Protein AF-A0A8B8NC69-F1 (afdb_monomer_lite)

Radius of gyration: 17.34 Å; chains: 1; bounding box: 41×36×44 Å

Secondary structure (DSSP, 8-state):
-TT--S-HHHHHHHHHHHHHHH-TT-HHHHHHHHHTTGGGGGGSGGGT---GGGTSS---BSSSPPPTTSTTGGGGGGSTTTT-TTTSSSSTTSPTT--GGGS-BPPSHHHHHHHHHHHTT----HHHHHHHHHTT-H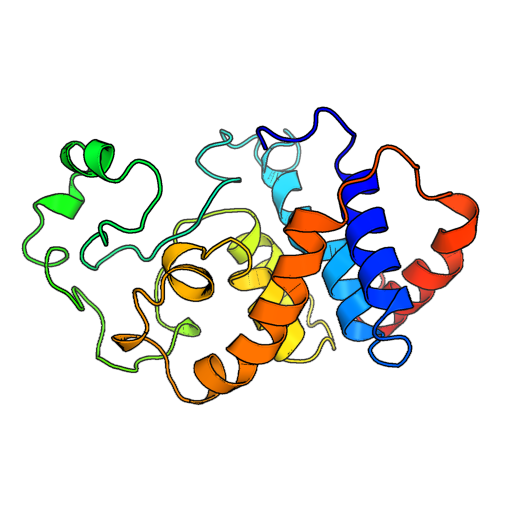HHHTT-TTTTT--HHHHHHHHHHHHHHHHHHH---SS---HHHHHHHHHHHHHHHS-SS---

Sequence (200 aa):
DPDLDEPQIEHLLQTAEAIRKDYPDEDWLHLTGLIHDLGKVLLHPSFGGLPQWAVVGDTHPLGCAFDESIVHHKYFEGNPDDRNPAYNTKCGIYSQGCGLDNVMITWGHDDYMYLVAKENKTTLPPAALFIIRYHSFYPLHRCGAYTHLMNEQDRENMKWLKIFNKYDLYSKSKVRVNVEEVKPYYMSLIEKYFPAKLRW

pLDDT: mean 95.44, std 7.2, range [55.34, 98.81]

Structure (mmCIF, N/CA/C/O backbone):
data_AF-A0A8B8NC69-F1
#
_entry.id   AF-A0A8B8NC69-F1
#
loop_
_atom_site.group_PDB
_atom_site.id
_atom_site.type_symbol
_atom_site.label_atom_id
_atom_site.label_alt_id
_atom_site.label_comp_id
_atom_site.label_asym_id
_atom_site.label_entity_id
_atom_site.label_seq_id
_atom_site.pdbx_PDB_ins_code
_atom_site.Cartn_x
_atom_site.Cartn_y
_atom_site.Cartn_z
_atom_site.occupancy
_atom_site.B_iso_or_equiv
_atom_site.auth_seq_id
_atom_site.auth_comp_id
_atom_site.auth_asym_id
_atom_site.auth_atom_id
_atom_site.pdbx_PDB_model_num
ATOM 1 N N . ASP A 1 1 ? 4.935 14.117 0.453 1.00 55.44 1 ASP A N 1
ATOM 2 C CA . ASP A 1 1 ? 3.629 14.462 -0.123 1.00 55.44 1 ASP A CA 1
ATOM 3 C C . ASP A 1 1 ? 3.647 15.962 -0.389 1.00 55.44 1 ASP A C 1
ATOM 5 O O . ASP A 1 1 ? 3.975 16.687 0.543 1.00 55.44 1 ASP A O 1
ATOM 9 N N . PRO A 1 2 ? 3.450 16.433 -1.631 1.00 56.06 2 PRO A N 1
ATOM 10 C CA . PRO A 1 2 ? 3.447 17.866 -1.934 1.00 56.06 2 PRO A CA 1
ATOM 11 C C . PRO A 1 2 ? 2.262 18.619 -1.306 1.00 56.06 2 PRO A C 1
ATOM 13 O O . PRO A 1 2 ? 2.281 19.849 -1.299 1.00 56.06 2 PRO A O 1
ATOM 16 N N . ASP A 1 3 ? 1.253 17.908 -0.791 1.00 57.16 3 ASP A N 1
ATOM 17 C CA . ASP A 1 3 ? -0.022 18.504 -0.405 1.00 57.16 3 ASP A CA 1
ATOM 18 C C . ASP A 1 3 ? -0.132 18.863 1.090 1.00 57.16 3 ASP A C 1
ATOM 20 O O . ASP A 1 3 ? -1.013 19.655 1.430 1.00 57.16 3 ASP A O 1
ATOM 24 N N . LEU A 1 4 ? 0.715 18.338 1.997 1.00 55.34 4 LEU A N 1
ATOM 25 C CA . LEU A 1 4 ? 0.590 18.590 3.448 1.00 55.34 4 LEU A CA 1
ATOM 26 C C . LEU A 1 4 ? 1.921 18.535 4.235 1.00 55.34 4 LEU A C 1
ATOM 28 O O . LEU A 1 4 ? 2.676 17.573 4.129 1.00 55.34 4 LEU A O 1
ATOM 32 N N . ASP A 1 5 ? 2.119 19.527 5.118 1.00 66.00 5 ASP A N 1
ATOM 33 C CA . ASP A 1 5 ? 3.139 19.579 6.195 1.00 66.00 5 ASP A CA 1
ATOM 34 C C . ASP A 1 5 ? 2.603 19.026 7.545 1.00 66.00 5 ASP A C 1
ATOM 36 O O . ASP A 1 5 ? 3.226 19.175 8.600 1.00 66.00 5 ASP A O 1
ATOM 40 N N . GLU A 1 6 ? 1.400 18.446 7.553 1.00 71.69 6 GLU A N 1
ATOM 41 C CA . GLU A 1 6 ? 0.719 18.006 8.776 1.00 71.69 6 GLU A CA 1
ATOM 42 C C . GLU A 1 6 ? 1.276 16.678 9.325 1.00 71.69 6 GLU A C 1
ATOM 44 O O . GLU A 1 6 ? 1.813 15.861 8.573 1.00 71.69 6 GLU A O 1
ATOM 49 N N . PRO A 1 7 ? 1.150 16.418 10.644 1.00 83.12 7 PRO A N 1
ATOM 50 C CA . PRO A 1 7 ? 1.545 15.137 11.216 1.00 83.12 7 PRO A CA 1
ATOM 51 C C . PRO A 1 7 ? 0.804 13.971 10.556 1.00 83.12 7 PRO A C 1
ATOM 53 O O . PRO A 1 7 ? -0.416 14.002 10.426 1.00 83.12 7 PRO A O 1
ATOM 56 N N . GLN A 1 8 ? 1.526 12.891 10.250 1.00 87.31 8 GLN A N 1
ATOM 57 C CA . GLN A 1 8 ? 0.990 11.702 9.574 1.00 87.31 8 GLN A CA 1
ATOM 58 C C . GLN A 1 8 ? -0.283 11.126 10.224 1.00 87.31 8 GLN A C 1
ATOM 60 O O . GLN A 1 8 ? -1.145 10.599 9.533 1.00 87.31 8 GLN A O 1
ATOM 65 N N . ILE A 1 9 ? -0.432 11.235 11.548 1.00 89.94 9 ILE A N 1
ATOM 66 C CA . ILE A 1 9 ? -1.619 10.748 12.262 1.00 89.94 9 ILE A CA 1
ATOM 67 C C . ILE A 1 9 ? -2.910 11.490 11.881 1.00 89.94 9 ILE A C 1
ATOM 69 O O . ILE A 1 9 ? -3.972 10.872 11.866 1.00 89.94 9 ILE A O 1
ATOM 73 N N . GLU A 1 10 ? -2.836 12.779 11.538 1.00 91.50 10 GLU A N 1
ATOM 74 C CA . GLU A 1 10 ? -4.010 13.541 11.091 1.00 91.50 10 GLU A CA 1
ATOM 75 C C . GLU A 1 10 ? -4.496 13.015 9.740 1.00 91.50 10 GLU A C 1
ATOM 77 O O . GLU A 1 10 ? -5.679 12.727 9.597 1.00 91.50 10 GLU A O 1
ATOM 82 N N . HIS A 1 11 ? -3.582 12.782 8.790 1.00 92.25 11 HIS A N 1
ATOM 83 C CA . HIS A 1 11 ? -3.901 12.173 7.491 1.00 92.25 11 HIS A CA 1
ATOM 84 C C . HIS A 1 11 ? -4.610 10.821 7.646 1.00 92.25 11 HIS A C 1
ATOM 86 O O . HIS A 1 11 ? -5.662 10.578 7.049 1.00 92.25 11 HIS A O 1
ATOM 92 N N . LEU A 1 12 ? -4.070 9.957 8.509 1.00 95.56 12 LEU A N 1
ATOM 93 C CA . LEU A 1 12 ? -4.636 8.636 8.784 1.00 95.56 12 LEU A CA 1
ATOM 94 C C . LEU A 1 12 ? -6.057 8.726 9.358 1.00 95.56 12 LEU A C 1
ATOM 96 O O . LEU A 1 12 ? -6.960 8.021 8.905 1.00 95.56 12 LEU A O 1
ATOM 100 N N . LEU A 1 13 ? -6.275 9.614 10.333 1.00 96.56 13 LEU A N 1
ATOM 101 C CA . LEU A 1 13 ? -7.587 9.807 10.950 1.00 96.56 13 LEU A CA 1
ATOM 102 C C . LEU A 1 13 ? -8.589 10.464 9.998 1.00 96.56 13 LEU A C 1
ATOM 104 O O . LEU A 1 13 ? -9.749 10.063 9.979 1.00 96.56 13 LEU A O 1
ATOM 108 N N . GLN A 1 14 ? -8.161 11.436 9.191 1.00 95.38 14 GLN A N 1
ATOM 109 C CA . GLN A 1 14 ? -9.006 12.071 8.177 1.00 95.38 14 GLN A CA 1
ATOM 110 C C . GLN A 1 14 ? -9.475 11.058 7.135 1.00 95.38 14 GLN A C 1
ATOM 112 O O . GLN A 1 14 ? -10.664 11.014 6.817 1.00 95.38 14 GLN A O 1
ATOM 117 N N . THR A 1 15 ? -8.561 10.209 6.660 1.00 96.75 15 THR A N 1
ATOM 118 C CA . THR A 1 15 ? -8.880 9.123 5.727 1.00 96.75 15 THR A CA 1
ATOM 119 C C . THR A 1 15 ? -9.894 8.168 6.351 1.00 96.75 15 THR A C 1
ATOM 121 O O . THR A 1 15 ? -10.947 7.903 5.770 1.00 96.75 15 THR A O 1
ATOM 124 N N . ALA A 1 16 ? -9.618 7.692 7.566 1.00 98.00 16 ALA A N 1
ATOM 125 C CA . ALA A 1 16 ? -10.466 6.730 8.258 1.00 98.00 16 ALA A CA 1
ATOM 126 C C . ALA A 1 16 ? -11.871 7.279 8.573 1.00 98.00 16 ALA A C 1
ATOM 128 O O . ALA A 1 16 ? -12.867 6.604 8.309 1.00 98.00 16 ALA A O 1
ATOM 129 N N . GLU A 1 17 ? -11.977 8.514 9.073 1.00 97.81 17 GLU A N 1
ATOM 130 C CA . GLU A 1 17 ? -13.264 9.132 9.414 1.00 97.81 17 GLU A CA 1
ATOM 131 C C . GLU A 1 17 ? -14.085 9.495 8.170 1.00 97.81 17 GLU A C 1
ATOM 133 O O . GLU A 1 17 ? -15.311 9.366 8.183 1.00 97.81 17 GLU A O 1
ATOM 138 N N . ALA A 1 18 ? -13.435 9.899 7.073 1.00 97.12 18 ALA A N 1
ATOM 139 C CA . ALA A 1 18 ? -14.128 10.148 5.813 1.00 97.12 18 ALA A CA 1
ATOM 140 C C . ALA A 1 18 ? -14.718 8.855 5.229 1.00 97.12 18 ALA A C 1
ATOM 142 O O . ALA A 1 18 ? -15.880 8.848 4.822 1.00 97.12 18 ALA A O 1
ATOM 143 N N . ILE A 1 19 ? -13.965 7.749 5.267 1.00 98.19 19 ILE A N 1
ATOM 144 C CA . ILE A 1 19 ? -14.481 6.425 4.894 1.00 98.19 19 ILE A CA 1
ATOM 145 C C . ILE A 1 19 ? -15.646 6.044 5.811 1.00 98.19 19 ILE A C 1
ATOM 147 O O . ILE A 1 19 ? -16.708 5.670 5.319 1.00 98.19 19 ILE A O 1
ATOM 151 N N . ARG A 1 20 ? -15.475 6.171 7.132 1.00 98.06 20 ARG A N 1
ATOM 152 C CA . ARG A 1 20 ? -16.487 5.798 8.130 1.00 98.06 20 ARG A CA 1
ATOM 153 C C . ARG A 1 20 ? -17.818 6.510 7.934 1.00 98.06 20 ARG A C 1
ATOM 155 O O . ARG A 1 20 ? -18.871 5.934 8.197 1.00 98.06 20 ARG A O 1
ATOM 162 N N . LYS A 1 21 ? -17.782 7.764 7.489 1.00 97.12 21 LYS A N 1
ATOM 163 C CA . LYS A 1 21 ? -18.984 8.543 7.195 1.00 97.12 21 LYS A CA 1
ATOM 164 C C . LYS A 1 21 ? -19.777 7.971 6.017 1.00 97.12 21 LYS A C 1
ATOM 166 O O . LYS A 1 21 ? -21.005 7.950 6.078 1.00 97.12 21 LYS A O 1
ATOM 171 N N . ASP A 1 22 ? -19.088 7.536 4.967 1.00 97.75 22 ASP A N 1
ATOM 172 C CA . ASP A 1 22 ? -19.715 7.112 3.712 1.00 97.75 22 ASP A CA 1
ATOM 173 C C . ASP A 1 22 ? -19.989 5.597 3.657 1.00 97.75 22 ASP A C 1
ATOM 175 O O . ASP A 1 22 ? -20.905 5.166 2.957 1.00 97.75 22 ASP A O 1
ATOM 179 N N . TYR A 1 23 ? -19.234 4.794 4.414 1.00 97.88 23 TYR A N 1
ATOM 180 C CA . TYR A 1 23 ? -19.337 3.331 4.478 1.00 97.88 23 TYR A CA 1
ATOM 181 C C . TYR A 1 23 ? -19.500 2.825 5.921 1.00 97.88 23 TYR A C 1
ATOM 183 O O . TYR A 1 23 ? -18.713 1.994 6.356 1.00 97.88 23 TYR A O 1
ATOM 191 N N . PRO A 1 24 ? -20.520 3.268 6.678 1.00 97.88 24 PRO A N 1
ATOM 192 C CA . PRO A 1 24 ? -20.612 3.045 8.127 1.00 97.88 24 PRO A CA 1
ATOM 193 C C . PRO A 1 24 ? -20.583 1.572 8.571 1.00 97.88 24 PRO A C 1
ATOM 195 O O . PRO A 1 24 ? -20.207 1.294 9.711 1.00 97.88 24 PRO A O 1
ATOM 198 N N . ASP A 1 25 ? -20.952 0.644 7.685 1.00 98.00 25 ASP A N 1
ATOM 199 C CA . ASP A 1 25 ? -21.004 -0.795 7.954 1.00 98.00 25 ASP A CA 1
ATOM 200 C C . ASP A 1 25 ? -19.700 -1.542 7.590 1.00 98.00 25 ASP A C 1
ATOM 202 O O . ASP A 1 25 ? -19.565 -2.727 7.894 1.00 98.00 25 ASP A O 1
ATOM 206 N N . GLU A 1 26 ? -18.715 -0.870 6.980 1.00 98.31 26 GLU A N 1
ATOM 207 C CA . GLU A 1 26 ? -17.459 -1.471 6.499 1.00 98.31 26 GLU A CA 1
ATOM 208 C C . GLU A 1 26 ? -16.290 -1.179 7.452 1.00 98.31 26 GLU A C 1
ATOM 210 O O . GLU A 1 26 ? -15.277 -0.576 7.093 1.00 98.31 26 GLU A O 1
ATOM 215 N N . ASP A 1 27 ? -16.411 -1.628 8.701 1.00 98.56 27 ASP A N 1
ATOM 216 C CA . ASP A 1 27 ? -15.460 -1.286 9.766 1.00 98.56 27 ASP A CA 1
ATOM 217 C C . ASP A 1 27 ? -13.992 -1.671 9.476 1.00 98.56 27 ASP A C 1
ATOM 219 O O . ASP A 1 27 ? -13.063 -0.966 9.882 1.00 98.56 27 ASP A O 1
ATOM 223 N N . TRP A 1 28 ? -13.759 -2.739 8.711 1.00 98.75 28 TRP A N 1
ATOM 224 C CA . TRP A 1 28 ? -12.434 -3.139 8.236 1.00 98.75 28 TRP A CA 1
ATOM 225 C C . TRP A 1 28 ? -11.809 -2.081 7.319 1.00 98.75 28 TRP A C 1
ATOM 227 O O . TRP A 1 28 ? -10.590 -1.894 7.336 1.00 98.75 28 TRP A O 1
ATOM 237 N N . LEU A 1 29 ? -12.621 -1.369 6.532 1.00 98.75 29 LEU A N 1
ATOM 238 C CA . LEU A 1 29 ? -12.164 -0.323 5.623 1.00 98.75 29 LEU A CA 1
ATOM 239 C C . LEU A 1 29 ? -11.807 0.947 6.403 1.00 98.75 29 LEU A C 1
ATOM 241 O O . LEU A 1 29 ? -10.850 1.630 6.043 1.00 98.75 29 LEU A O 1
ATOM 245 N N . HIS A 1 30 ? -12.491 1.217 7.519 1.00 98.69 30 HIS A N 1
ATOM 246 C CA . HIS A 1 30 ? -12.141 2.327 8.412 1.00 98.69 30 HIS A CA 1
ATOM 247 C C . HIS A 1 30 ? -10.759 2.092 9.018 1.00 98.69 30 HIS A C 1
ATOM 249 O O . HIS A 1 30 ? -9.900 2.973 8.988 1.00 98.69 30 HIS A O 1
ATOM 255 N N . LEU A 1 31 ? -10.518 0.874 9.521 1.00 98.81 31 LEU A N 1
ATOM 256 C CA . LEU A 1 31 ? -9.206 0.509 10.044 1.00 98.81 31 LEU A CA 1
ATOM 257 C C . LEU A 1 31 ? -8.139 0.531 8.945 1.00 98.81 31 LEU A C 1
ATOM 259 O O . LEU A 1 31 ? -7.040 1.010 9.194 1.00 98.81 31 LEU A O 1
ATOM 263 N N . THR A 1 32 ? -8.466 0.076 7.732 1.00 98.81 32 THR A N 1
ATOM 264 C CA . THR A 1 32 ? -7.572 0.178 6.565 1.00 98.81 32 THR A CA 1
ATOM 265 C C . THR A 1 32 ? -7.162 1.635 6.320 1.00 98.81 32 THR A C 1
ATOM 267 O O . THR A 1 32 ? -5.973 1.915 6.189 1.00 98.81 32 THR A O 1
ATOM 270 N N . GLY A 1 33 ? -8.118 2.571 6.374 1.00 98.44 33 GLY A N 1
ATOM 271 C CA . GLY A 1 33 ? -7.877 4.020 6.370 1.00 98.44 33 GLY A CA 1
ATOM 272 C C . GLY A 1 33 ? -6.886 4.479 7.431 1.00 98.44 33 GLY A C 1
ATOM 273 O O . GLY A 1 33 ? -5.954 5.213 7.123 1.00 98.44 33 GLY A O 1
ATOM 274 N N . LEU A 1 34 ? -7.027 3.994 8.661 1.00 98.44 34 LEU A N 1
ATOM 275 C CA . LEU A 1 34 ? -6.150 4.389 9.760 1.00 98.44 34 LEU A CA 1
ATOM 276 C C . LEU A 1 34 ? -4.720 3.844 9.624 1.00 98.44 34 LEU A C 1
ATOM 278 O O . LEU A 1 34 ? -3.794 4.455 10.149 1.00 98.44 34 LEU A O 1
ATOM 282 N N . ILE A 1 35 ? -4.523 2.689 8.981 1.00 98.44 35 ILE A N 1
ATOM 283 C CA . ILE A 1 35 ? -3.232 1.980 9.031 1.00 98.44 35 ILE A CA 1
ATOM 284 C C . ILE A 1 35 ? -2.444 1.966 7.724 1.00 98.44 35 ILE A C 1
ATOM 286 O O . ILE A 1 35 ? -1.268 1.614 7.776 1.00 98.44 35 ILE A O 1
ATOM 290 N N . HIS A 1 36 ? -3.054 2.314 6.583 1.00 98.50 36 HIS A N 1
ATOM 291 C CA . HIS A 1 36 ? -2.450 2.152 5.248 1.00 98.50 36 HIS A CA 1
ATOM 292 C C . HIS A 1 36 ? -1.019 2.699 5.157 1.00 98.50 36 HIS A C 1
ATOM 294 O O . HIS A 1 36 ? -0.132 2.069 4.592 1.00 98.50 36 HIS A O 1
ATOM 300 N N . ASP A 1 37 ? -0.795 3.829 5.818 1.00 97.81 37 ASP A N 1
ATOM 301 C CA . ASP A 1 37 ? 0.416 4.624 5.716 1.00 97.81 37 ASP A CA 1
ATOM 302 C C . ASP A 1 37 ? 1.405 4.399 6.873 1.00 97.81 37 ASP A C 1
ATOM 304 O O . ASP A 1 37 ? 2.470 5.020 6.938 1.00 97.81 37 ASP A O 1
ATOM 308 N N . LEU A 1 38 ? 1.086 3.503 7.817 1.00 97.62 38 LEU A N 1
ATOM 309 C CA . LEU A 1 38 ? 1.943 3.246 8.979 1.00 97.62 38 LEU A CA 1
ATOM 310 C C . LEU A 1 38 ? 3.286 2.620 8.599 1.00 97.62 38 LEU A C 1
ATOM 312 O O . LEU A 1 38 ? 4.225 2.701 9.384 1.00 97.62 38 LEU A O 1
ATOM 316 N N . GLY A 1 39 ? 3.442 2.085 7.385 1.00 97.69 39 GLY A N 1
ATOM 317 C CA . GLY A 1 39 ? 4.747 1.644 6.893 1.00 97.69 39 GLY A CA 1
ATOM 318 C C . GLY A 1 39 ? 5.770 2.774 6.726 1.00 97.69 39 GLY A C 1
ATOM 319 O O . GLY A 1 39 ? 6.974 2.519 6.684 1.00 97.69 39 GLY A O 1
ATOM 320 N N . LYS A 1 40 ? 5.329 4.041 6.741 1.00 97.38 40 LYS A N 1
ATOM 321 C CA . LYS A 1 40 ? 6.215 5.214 6.749 1.00 97.38 40 LYS A CA 1
ATOM 322 C C . LYS A 1 40 ? 7.100 5.300 7.997 1.00 97.38 40 LYS A C 1
ATOM 324 O O . LYS A 1 40 ? 8.070 6.059 7.997 1.00 97.38 40 LYS A O 1
ATOM 329 N N . VAL A 1 41 ? 6.845 4.481 9.028 1.00 96.44 41 VAL A N 1
ATOM 330 C CA . VAL A 1 41 ? 7.746 4.323 10.184 1.00 96.44 41 VAL A CA 1
ATOM 331 C C . VAL A 1 41 ? 9.175 3.964 9.784 1.00 96.44 41 VAL A C 1
ATOM 333 O O . VAL A 1 41 ? 10.078 4.325 10.524 1.00 96.44 41 VAL A O 1
ATOM 336 N N . LEU A 1 42 ? 9.410 3.361 8.611 1.00 97.19 42 LEU A N 1
ATOM 337 C CA . LEU A 1 42 ? 10.751 3.078 8.077 1.00 97.19 42 LEU A CA 1
ATOM 338 C C . LEU A 1 42 ? 11.667 4.317 7.973 1.00 97.19 42 LEU A C 1
ATOM 340 O O . LEU A 1 42 ? 12.891 4.179 7.981 1.00 97.19 42 LEU A O 1
ATOM 344 N N . LEU A 1 43 ? 11.100 5.530 7.914 1.00 95.94 43 LEU A N 1
ATOM 345 C CA . LEU A 1 43 ? 11.853 6.794 7.972 1.00 95.94 43 LEU A CA 1
ATOM 346 C C . LEU A 1 43 ? 12.445 7.071 9.359 1.00 95.94 43 LEU A C 1
ATOM 348 O O . LEU A 1 43 ? 13.395 7.841 9.501 1.00 95.94 43 LEU A O 1
ATOM 352 N N . HIS A 1 44 ? 11.863 6.489 10.403 1.00 95.00 44 HIS A N 1
ATOM 353 C CA . HIS A 1 44 ? 12.279 6.716 11.774 1.00 95.00 44 HIS A CA 1
ATOM 354 C C . HIS A 1 44 ? 13.563 5.921 12.080 1.00 95.00 44 HIS A C 1
ATOM 356 O O . HIS A 1 44 ? 13.648 4.742 11.725 1.00 95.00 44 HIS A O 1
ATOM 362 N N . PRO A 1 45 ? 14.553 6.496 12.794 1.00 95.50 45 PRO A N 1
ATOM 363 C CA . PRO A 1 45 ? 15.827 5.824 13.078 1.00 95.50 45 PRO A CA 1
ATOM 364 C C . PRO A 1 45 ? 15.684 4.451 13.751 1.00 95.50 45 PRO A C 1
ATOM 366 O O . PRO A 1 45 ? 16.433 3.530 13.442 1.00 95.50 45 PRO A O 1
ATOM 369 N N . SER A 1 46 ? 14.687 4.283 14.626 1.00 95.62 46 SER A N 1
ATOM 370 C CA . SER A 1 46 ? 14.407 2.995 15.288 1.00 95.62 46 SER A CA 1
ATOM 371 C C . SER A 1 46 ? 13.902 1.888 14.352 1.00 95.62 46 SER A C 1
ATOM 373 O O . SER A 1 46 ? 13.859 0.738 14.770 1.00 95.62 46 SER A O 1
ATOM 375 N N . PHE A 1 47 ? 13.521 2.226 13.118 1.00 93.31 47 PHE A N 1
ATOM 376 C CA . PHE A 1 47 ? 12.992 1.312 12.097 1.00 93.31 47 PHE A CA 1
ATOM 377 C C . PHE A 1 47 ? 13.871 1.295 10.834 1.00 93.31 47 PHE A C 1
ATOM 379 O O . PHE A 1 47 ? 13.432 0.883 9.765 1.00 93.31 47 PHE A O 1
ATOM 386 N N . GLY A 1 48 ? 15.123 1.749 10.953 1.00 93.06 48 GLY A N 1
ATOM 387 C CA . GLY A 1 48 ? 16.125 1.701 9.887 1.00 93.06 48 GLY A CA 1
ATOM 388 C C . GLY A 1 48 ? 16.537 3.066 9.342 1.00 93.06 48 GLY A C 1
ATOM 389 O O . GLY A 1 48 ? 17.632 3.171 8.797 1.00 93.06 48 GLY A O 1
ATOM 390 N N . GLY A 1 49 ? 15.722 4.113 9.520 1.00 95.94 49 GLY A N 1
ATOM 391 C CA . GLY A 1 49 ? 16.053 5.461 9.045 1.00 95.94 49 GLY A CA 1
ATOM 392 C C . GLY A 1 49 ? 16.301 5.513 7.535 1.00 95.94 49 GLY A C 1
ATOM 393 O O . GLY A 1 49 ? 17.259 6.145 7.087 1.00 95.94 49 GLY A O 1
ATOM 394 N N . LEU A 1 50 ? 15.485 4.791 6.762 1.00 97.62 50 LEU A N 1
ATOM 395 C CA . LEU A 1 50 ? 15.655 4.668 5.317 1.00 97.62 50 LEU A CA 1
ATOM 396 C C . LEU A 1 50 ? 15.462 6.023 4.615 1.00 97.62 50 LEU A C 1
ATOM 398 O O . LEU A 1 50 ? 14.689 6.866 5.081 1.00 97.62 50 LEU A O 1
ATOM 402 N N . PRO A 1 51 ? 16.134 6.254 3.472 1.00 96.81 51 PRO A N 1
ATOM 403 C CA . PRO A 1 51 ? 15.896 7.454 2.684 1.00 96.81 51 PRO A CA 1
ATOM 404 C C . PRO A 1 51 ? 14.463 7.459 2.135 1.00 96.81 51 PRO A C 1
ATOM 406 O O . PRO A 1 51 ? 13.914 6.409 1.810 1.00 96.81 51 PRO A O 1
ATOM 409 N N . GLN A 1 52 ? 13.871 8.646 1.966 1.00 95.25 52 GLN A N 1
ATOM 410 C CA . GLN A 1 52 ? 12.463 8.779 1.563 1.00 95.25 52 GLN A CA 1
ATOM 411 C C . GLN A 1 52 ? 12.103 8.026 0.278 1.00 95.25 52 GLN A C 1
ATOM 413 O O . GLN A 1 52 ? 11.043 7.414 0.225 1.00 95.25 52 GLN A O 1
ATOM 418 N N . TRP A 1 53 ? 12.990 8.010 -0.722 1.00 95.00 53 TRP A N 1
ATOM 419 C CA . TRP A 1 53 ? 12.749 7.310 -1.990 1.00 95.00 53 TRP A CA 1
ATOM 420 C C . TRP A 1 53 ? 12.601 5.786 -1.837 1.00 95.00 53 TRP A C 1
ATOM 422 O O . TRP A 1 53 ? 12.079 5.143 -2.737 1.00 95.00 53 TRP A O 1
ATOM 432 N N . ALA A 1 54 ? 13.050 5.214 -0.716 1.00 96.50 54 ALA A N 1
ATOM 433 C CA . ALA A 1 54 ? 12.908 3.797 -0.384 1.00 96.50 54 ALA A CA 1
ATOM 434 C C . ALA A 1 54 ? 11.744 3.529 0.593 1.00 96.50 54 ALA A C 1
ATOM 436 O O . ALA A 1 54 ? 11.663 2.445 1.170 1.00 96.50 54 ALA A O 1
ATOM 437 N N . VAL A 1 55 ? 10.886 4.526 0.846 1.00 97.06 55 VAL A N 1
ATOM 438 C CA . VAL A 1 55 ? 9.753 4.413 1.776 1.00 97.06 55 VAL A CA 1
ATOM 439 C C . VAL A 1 55 ? 8.461 4.952 1.174 1.00 97.06 55 VAL A C 1
ATOM 441 O O . VAL A 1 55 ? 7.435 4.287 1.273 1.00 97.06 55 VAL A O 1
ATOM 444 N N . VAL A 1 56 ? 8.477 6.142 0.572 1.00 95.75 56 VAL A N 1
ATOM 445 C CA . VAL A 1 56 ? 7.272 6.849 0.106 1.00 95.75 56 VAL A CA 1
ATOM 446 C C . VAL A 1 56 ? 7.255 7.024 -1.410 1.00 95.75 56 VAL A C 1
ATOM 448 O O . VAL A 1 56 ? 8.298 6.965 -2.056 1.00 95.75 56 VAL A O 1
ATOM 451 N N . GLY A 1 57 ? 6.079 7.354 -1.944 1.00 94.25 57 GLY A N 1
ATOM 452 C CA . GLY A 1 57 ? 5.876 7.689 -3.353 1.00 94.25 57 GLY A CA 1
ATOM 453 C C . GLY A 1 57 ? 5.175 6.583 -4.132 1.00 94.25 57 GLY A C 1
ATOM 454 O O . GLY A 1 57 ? 4.969 5.485 -3.620 1.00 94.25 57 GLY A O 1
ATOM 455 N N . ASP A 1 58 ? 4.806 6.909 -5.370 1.00 97.00 58 ASP A N 1
ATOM 456 C CA . ASP A 1 58 ? 4.118 5.990 -6.271 1.00 97.00 58 ASP A CA 1
ATOM 457 C C . ASP A 1 58 ? 4.968 4.740 -6.531 1.00 97.00 58 ASP A C 1
ATOM 459 O O . ASP A 1 58 ? 6.157 4.821 -6.859 1.00 97.00 58 ASP A O 1
ATOM 463 N N . THR A 1 59 ? 4.340 3.575 -6.428 1.00 98.31 59 THR A N 1
ATOM 464 C CA . THR A 1 59 ? 4.985 2.282 -6.633 1.00 98.31 59 THR A CA 1
ATOM 465 C C . THR A 1 59 ? 4.801 1.778 -8.060 1.00 98.31 59 THR A C 1
ATOM 467 O O . THR A 1 59 ? 3.885 2.171 -8.788 1.00 98.31 59 THR A O 1
ATOM 470 N N . HIS A 1 60 ? 5.709 0.905 -8.492 1.00 98.06 60 HIS A N 1
ATOM 471 C CA . HIS A 1 60 ? 5.654 0.266 -9.805 1.00 98.06 60 HIS A CA 1
ATOM 472 C C . HIS A 1 60 ? 6.344 -1.107 -9.787 1.00 98.06 60 HIS A C 1
ATOM 474 O O . HIS A 1 60 ? 7.143 -1.380 -8.888 1.00 98.06 60 HIS A O 1
ATOM 480 N N . PRO A 1 61 ? 6.058 -1.992 -10.759 1.00 98.12 61 PRO A N 1
ATOM 481 C CA . PRO A 1 61 ? 6.730 -3.277 -10.872 1.00 98.12 61 PRO A CA 1
ATOM 482 C C . PRO A 1 61 ? 8.198 -3.121 -11.258 1.00 98.12 61 PRO A C 1
ATOM 484 O O . PRO A 1 61 ? 8.546 -2.315 -12.120 1.00 98.12 61 PRO A O 1
ATOM 487 N N . LEU A 1 62 ? 9.041 -3.945 -10.649 1.00 97.88 62 LEU A N 1
ATOM 488 C CA . LEU A 1 62 ? 10.422 -4.179 -11.059 1.00 97.88 62 LEU A CA 1
ATOM 489 C C . LEU A 1 62 ? 10.484 -5.400 -11.981 1.00 97.88 62 LEU A C 1
ATOM 491 O O . LEU A 1 62 ? 9.541 -6.173 -12.042 1.00 97.88 62 LEU A O 1
ATOM 495 N N . GLY A 1 63 ? 11.580 -5.608 -12.710 1.00 98.00 63 GLY A N 1
ATOM 496 C CA . GLY A 1 63 ? 11.753 -6.821 -13.523 1.00 98.00 63 GLY A CA 1
ATOM 497 C C . GLY A 1 63 ? 10.858 -6.926 -14.769 1.00 98.00 63 GLY A C 1
ATOM 498 O O . GLY A 1 63 ? 10.869 -7.967 -15.425 1.00 98.00 63 GLY A O 1
ATOM 499 N N . CYS A 1 64 ? 10.121 -5.869 -15.125 1.00 98.38 64 CYS A N 1
ATOM 500 C CA . CYS A 1 64 ? 9.467 -5.674 -16.422 1.00 98.38 64 CYS A CA 1
ATOM 501 C C . CYS A 1 64 ? 9.593 -4.207 -16.873 1.00 98.38 64 CYS A C 1
ATOM 503 O O . CYS A 1 64 ? 10.039 -3.363 -16.098 1.00 98.38 64 CYS A O 1
ATOM 505 N N . ALA A 1 65 ? 9.191 -3.895 -18.108 1.00 97.88 65 ALA A N 1
ATOM 506 C CA . ALA A 1 65 ? 9.355 -2.556 -18.663 1.00 97.88 65 ALA A CA 1
ATOM 507 C C . ALA A 1 65 ? 8.645 -1.480 -17.816 1.00 97.88 65 ALA A C 1
ATOM 509 O O . ALA A 1 65 ? 7.506 -1.666 -17.364 1.00 97.88 65 ALA A O 1
ATOM 510 N N . PHE A 1 66 ? 9.312 -0.338 -17.637 1.00 98.06 66 PHE A N 1
ATOM 511 C CA . PHE A 1 66 ? 8.741 0.838 -16.987 1.00 98.06 66 PHE A CA 1
ATOM 512 C C . PHE A 1 66 ? 7.735 1.510 -17.927 1.00 98.06 66 PHE A C 1
ATOM 514 O O . PHE A 1 66 ? 8.093 1.964 -19.014 1.00 98.06 66 PHE A O 1
ATOM 521 N N . ASP A 1 67 ? 6.470 1.559 -17.519 1.00 97.69 67 ASP A N 1
ATOM 522 C CA . ASP A 1 67 ? 5.381 2.159 -18.285 1.00 97.69 67 ASP A CA 1
ATOM 523 C C . ASP A 1 67 ? 5.442 3.691 -18.200 1.00 97.69 67 ASP A C 1
ATOM 525 O O . ASP A 1 67 ? 5.706 4.251 -17.135 1.00 97.69 67 ASP A O 1
ATOM 529 N N . GLU A 1 68 ? 5.167 4.382 -19.308 1.00 97.12 68 GLU A N 1
ATOM 530 C CA . GLU A 1 68 ? 5.240 5.850 -19.402 1.00 97.12 68 GLU A CA 1
ATOM 531 C C . GLU A 1 68 ? 4.291 6.579 -18.434 1.00 97.12 68 GLU A C 1
ATOM 533 O O . GLU A 1 68 ? 4.474 7.765 -18.160 1.00 97.12 68 GLU A O 1
ATOM 538 N N . SER A 1 69 ? 3.291 5.879 -17.885 1.00 97.38 69 SER A N 1
ATOM 539 C CA . SER A 1 69 ? 2.396 6.412 -16.854 1.00 97.38 69 SER A CA 1
ATOM 540 C C . SER A 1 69 ? 3.041 6.585 -15.474 1.00 97.38 69 SER A C 1
ATOM 542 O O . SER A 1 69 ? 2.440 7.240 -14.617 1.00 97.38 69 SER A O 1
ATOM 544 N N . ILE A 1 70 ? 4.240 6.041 -15.236 1.00 97.88 70 ILE A N 1
ATOM 545 C CA . ILE A 1 70 ? 4.972 6.265 -13.984 1.00 97.88 70 ILE A CA 1
ATOM 546 C C . ILE A 1 70 ? 5.416 7.731 -13.899 1.00 97.88 70 ILE A C 1
ATOM 548 O O . ILE A 1 70 ? 6.000 8.293 -14.831 1.00 97.88 70 ILE A O 1
ATOM 552 N N . VAL A 1 71 ? 5.164 8.364 -12.751 1.00 96.06 71 VAL A N 1
ATOM 553 C CA . VAL A 1 71 ? 5.527 9.764 -12.516 1.00 96.06 71 VAL A CA 1
ATOM 554 C C . VAL A 1 71 ? 7.030 9.965 -12.724 1.00 96.06 71 VAL A C 1
ATOM 556 O O . VAL A 1 71 ? 7.866 9.253 -12.176 1.00 96.06 71 VAL A O 1
ATOM 559 N N . HIS A 1 72 ? 7.368 10.965 -13.539 1.00 94.94 72 HIS A N 1
ATOM 560 C CA . HIS A 1 72 ? 8.737 11.279 -13.948 1.00 94.94 72 HIS A CA 1
ATOM 561 C C . HIS A 1 72 ? 9.489 10.148 -14.679 1.00 94.94 72 HIS A C 1
ATOM 563 O O . HIS A 1 72 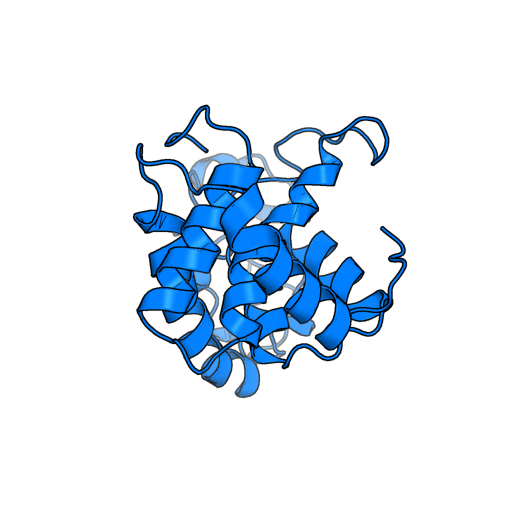? 10.715 10.069 -14.580 1.00 94.94 72 HIS A O 1
ATOM 569 N N . HIS A 1 73 ? 8.777 9.353 -15.488 1.00 96.81 73 HIS A N 1
ATOM 570 C CA . HIS A 1 73 ? 9.310 8.234 -16.280 1.00 96.81 73 HIS A CA 1
ATOM 571 C C . HIS A 1 73 ? 10.679 8.475 -16.947 1.00 96.81 73 HIS A C 1
ATOM 573 O O . HIS A 1 73 ? 11.547 7.613 -16.898 1.00 96.81 73 HIS A O 1
ATOM 579 N N . LYS A 1 74 ? 10.934 9.681 -17.473 1.00 96.38 74 LYS A N 1
ATOM 580 C CA . LYS A 1 74 ? 12.219 10.065 -18.094 1.00 96.38 74 LYS A CA 1
ATOM 581 C C . LYS A 1 74 ? 13.475 9.750 -17.264 1.00 96.38 74 LYS A C 1
ATOM 583 O O . LYS A 1 74 ? 14.554 9.638 -17.832 1.00 96.38 74 LYS A O 1
ATOM 588 N N . TYR A 1 75 ? 13.374 9.649 -15.936 1.00 95.62 75 TYR A N 1
ATOM 589 C CA . TYR A 1 75 ? 14.524 9.329 -15.085 1.00 95.62 75 TYR A CA 1
ATOM 590 C C . TYR A 1 75 ? 14.881 7.834 -15.064 1.00 95.62 75 TYR A C 1
ATOM 592 O O . TYR A 1 75 ? 15.979 7.499 -14.619 1.00 95.62 75 TYR A O 1
ATOM 600 N N . PHE A 1 76 ? 14.029 6.944 -15.590 1.00 96.25 76 PHE A N 1
ATOM 601 C CA . PHE A 1 76 ? 14.359 5.521 -15.726 1.00 96.25 76 PHE A CA 1
ATOM 602 C C . PHE A 1 76 ? 15.477 5.251 -16.729 1.00 96.25 76 PHE A C 1
ATOM 604 O O . PHE A 1 76 ? 16.123 4.220 -16.602 1.00 96.25 76 PHE A O 1
ATOM 611 N N . GLU A 1 77 ? 15.809 6.184 -17.630 1.00 94.38 77 GLU A N 1
ATOM 612 C CA . GLU A 1 77 ? 16.974 6.038 -18.520 1.00 94.38 77 GLU A CA 1
ATOM 613 C C . GLU A 1 77 ? 18.281 5.790 -17.734 1.00 94.38 77 GLU A C 1
ATOM 615 O O . GLU A 1 77 ? 19.199 5.127 -18.223 1.00 94.38 77 GLU A O 1
ATOM 620 N N . GLY A 1 78 ? 18.370 6.308 -16.502 1.00 95.25 78 GLY A N 1
ATOM 621 C CA . GLY A 1 78 ? 19.503 6.083 -15.601 1.00 95.25 78 GLY A CA 1
ATOM 622 C C . GLY A 1 78 ? 19.438 4.782 -14.792 1.00 95.25 78 GLY A C 1
ATOM 623 O O . GLY A 1 78 ? 20.396 4.467 -14.086 1.00 95.25 78 GLY A O 1
ATOM 624 N N . ASN A 1 79 ? 18.334 4.034 -14.856 1.00 96.44 79 ASN A N 1
ATOM 625 C CA . ASN A 1 79 ? 18.164 2.771 -14.147 1.00 96.44 79 ASN A CA 1
ATOM 626 C C . ASN A 1 79 ? 18.811 1.627 -14.958 1.00 96.44 79 ASN A C 1
ATOM 628 O O . ASN A 1 79 ? 18.483 1.459 -16.132 1.00 96.44 79 ASN A O 1
ATOM 632 N N . PRO A 1 80 ? 19.706 0.808 -14.369 1.00 95.88 80 PRO A N 1
ATOM 633 C CA . PRO A 1 80 ? 20.341 -0.306 -15.082 1.00 95.88 80 PRO A CA 1
ATOM 634 C C . PRO A 1 80 ? 19.346 -1.327 -15.661 1.00 95.88 80 PRO A C 1
ATOM 636 O O . PRO A 1 80 ? 19.667 -1.987 -16.652 1.00 95.88 80 PRO A O 1
ATOM 639 N N . ASP A 1 81 ? 18.146 -1.438 -15.088 1.00 96.75 81 ASP A N 1
ATOM 640 C CA . ASP A 1 81 ? 17.120 -2.377 -15.541 1.00 96.75 81 ASP A CA 1
ATOM 641 C C . ASP A 1 81 ? 16.397 -1.919 -16.818 1.00 96.75 81 ASP A C 1
ATOM 643 O O . ASP A 1 81 ? 15.904 -2.765 -17.563 1.00 96.75 81 ASP A O 1
ATOM 647 N N . ASP A 1 82 ? 16.405 -0.619 -17.137 1.00 95.06 82 ASP A N 1
ATOM 648 C CA . ASP A 1 82 ? 15.743 -0.051 -18.325 1.00 95.06 82 ASP A CA 1
ATOM 649 C C . ASP A 1 82 ? 16.296 -0.633 -19.637 1.00 95.06 82 ASP A C 1
ATOM 651 O O . ASP A 1 82 ? 15.569 -0.913 -20.592 1.00 95.06 82 ASP A O 1
ATOM 655 N N . ARG A 1 83 ? 17.606 -0.903 -19.662 1.00 93.56 83 ARG A N 1
ATOM 656 C CA . ARG A 1 83 ? 18.308 -1.472 -20.823 1.00 93.56 83 ARG A CA 1
ATOM 657 C C . ARG A 1 83 ? 18.581 -2.968 -20.688 1.00 93.56 83 ARG A C 1
ATOM 659 O O . ARG A 1 83 ? 19.220 -3.548 -21.567 1.00 93.56 83 ARG A O 1
ATOM 666 N N . ASN A 1 84 ? 18.118 -3.602 -19.612 1.00 96.38 84 ASN A N 1
ATOM 667 C CA . ASN A 1 84 ? 18.327 -5.025 -19.401 1.00 96.38 84 ASN A CA 1
ATOM 668 C C . ASN A 1 84 ? 17.368 -5.836 -20.296 1.00 96.38 84 ASN A C 1
ATOM 670 O O . ASN A 1 84 ? 16.154 -5.742 -20.109 1.00 96.38 84 ASN A O 1
ATOM 674 N N . PRO A 1 85 ? 17.864 -6.674 -21.230 1.00 96.06 85 PRO A N 1
ATOM 675 C CA . PRO A 1 85 ? 17.008 -7.441 -22.140 1.00 96.06 85 PRO A CA 1
ATOM 676 C C . PRO A 1 85 ? 16.085 -8.445 -21.432 1.00 96.06 85 PRO A C 1
ATOM 678 O O . PRO A 1 85 ? 15.101 -8.887 -22.019 1.00 96.06 85 PRO A O 1
ATOM 681 N N . ALA A 1 86 ? 16.381 -8.818 -20.182 1.00 95.56 86 ALA A N 1
ATOM 682 C CA . ALA A 1 86 ? 15.496 -9.659 -19.381 1.00 95.56 86 ALA A CA 1
ATOM 683 C C . ALA A 1 86 ? 14.276 -8.892 -18.837 1.00 95.56 86 ALA A C 1
ATOM 685 O O . ALA A 1 86 ? 13.250 -9.509 -18.555 1.00 95.56 86 ALA A O 1
ATOM 686 N N . TYR A 1 87 ? 14.376 -7.568 -18.676 1.00 97.00 87 TYR A N 1
ATOM 687 C CA . TYR A 1 87 ? 13.380 -6.749 -17.976 1.00 97.00 87 TYR A CA 1
ATOM 688 C C . TYR A 1 87 ? 12.684 -5.755 -18.901 1.00 97.00 87 TYR A C 1
ATOM 690 O O . TYR A 1 87 ? 11.527 -5.438 -18.684 1.00 97.00 87 TYR A O 1
ATOM 698 N N . ASN A 1 88 ? 13.315 -5.319 -19.988 1.00 93.62 88 ASN A N 1
ATOM 699 C CA . ASN A 1 88 ? 12.797 -4.266 -20.867 1.00 93.62 88 ASN A CA 1
ATOM 700 C C . ASN A 1 88 ? 11.656 -4.699 -21.815 1.00 93.62 88 ASN A C 1
ATOM 702 O O . ASN A 1 88 ? 11.364 -4.023 -22.802 1.00 93.62 88 ASN A O 1
ATOM 706 N N . THR A 1 89 ? 10.989 -5.819 -21.530 1.00 96.81 89 THR A N 1
ATOM 707 C CA . THR A 1 89 ? 9.794 -6.265 -22.256 1.00 96.81 89 THR A CA 1
ATOM 708 C C . THR A 1 89 ? 8.544 -6.083 -21.399 1.00 96.81 89 THR A C 1
ATOM 710 O O . THR A 1 89 ? 8.616 -5.958 -20.177 1.00 96.81 89 THR A O 1
ATOM 713 N N . LYS A 1 90 ? 7.365 -6.107 -22.034 1.00 96.94 90 LYS A N 1
ATOM 714 C CA . LYS A 1 90 ? 6.073 -5.880 -21.363 1.00 96.94 90 LYS A CA 1
ATOM 715 C C . LYS A 1 90 ? 5.860 -6.751 -20.116 1.00 96.94 90 LYS A C 1
ATOM 717 O O . LYS A 1 90 ? 5.296 -6.271 -19.136 1.00 96.94 90 LYS A O 1
ATOM 722 N N . CYS A 1 91 ? 6.275 -8.016 -20.154 1.00 98.00 91 CYS A N 1
ATOM 723 C CA . CYS A 1 91 ? 6.179 -8.911 -18.999 1.00 98.00 91 CYS A CA 1
ATOM 724 C C . CYS A 1 91 ? 7.521 -9.121 -18.289 1.00 98.00 91 CYS A C 1
ATOM 726 O O . CYS A 1 91 ? 7.505 -9.520 -17.131 1.00 98.00 91 CYS A O 1
ATOM 728 N N . GLY A 1 92 ? 8.656 -8.853 -18.944 1.00 98.00 92 GLY A N 1
ATOM 729 C CA . GLY A 1 92 ? 9.983 -9.111 -18.387 1.00 98.00 92 GLY A CA 1
ATOM 730 C C . GLY A 1 92 ? 10.102 -10.537 -17.849 1.00 98.00 92 GLY A C 1
ATOM 731 O O . GLY A 1 92 ? 9.904 -11.496 -18.595 1.00 98.00 92 GLY A O 1
ATOM 732 N N . ILE A 1 93 ? 10.357 -10.672 -16.546 1.00 98.19 93 ILE A N 1
ATOM 733 C CA . ILE A 1 93 ? 10.465 -11.972 -15.858 1.00 98.19 93 ILE A CA 1
ATOM 734 C C . ILE A 1 93 ? 9.120 -12.626 -15.503 1.00 98.19 93 ILE A C 1
ATOM 736 O O . ILE A 1 93 ? 9.101 -13.755 -15.011 1.00 98.19 93 ILE A O 1
ATOM 740 N N . TYR A 1 94 ? 7.997 -11.938 -15.706 1.00 98.56 94 TYR A N 1
ATOM 741 C CA . TYR A 1 94 ? 6.675 -12.409 -15.297 1.00 98.56 94 TYR A CA 1
ATOM 742 C C . TYR A 1 94 ? 5.938 -13.158 -16.403 1.00 98.56 94 TYR A C 1
ATOM 744 O O . TYR A 1 94 ? 6.144 -12.949 -17.598 1.00 98.56 94 TYR A O 1
ATOM 752 N N . SER A 1 95 ? 4.997 -14.004 -15.989 1.00 98.38 95 SER A N 1
ATOM 753 C CA . SER A 1 95 ? 3.978 -14.550 -16.884 1.00 98.38 95 SER A CA 1
ATOM 754 C C . SER A 1 95 ? 2.744 -13.648 -16.902 1.00 98.38 95 SER A C 1
ATOM 756 O O . SER A 1 95 ? 2.417 -12.980 -15.922 1.00 98.38 95 SER A O 1
ATOM 758 N N . GLN A 1 96 ? 2.045 -13.614 -18.036 1.00 98.31 96 GLN A N 1
ATOM 759 C CA . GLN A 1 96 ? 0.797 -12.865 -18.155 1.00 98.31 96 GLN A CA 1
ATOM 760 C C . GLN A 1 96 ? -0.256 -13.432 -17.192 1.00 98.31 96 GLN A C 1
ATOM 762 O O . GLN A 1 96 ? -0.487 -14.639 -17.162 1.00 98.31 96 GLN A O 1
ATOM 767 N N . GLY A 1 97 ? -0.908 -12.555 -16.429 1.00 98.50 97 GLY A N 1
ATOM 768 C CA . GLY A 1 97 ? -1.929 -12.921 -15.451 1.00 98.50 97 GLY A CA 1
ATOM 769 C C . GLY A 1 97 ? -1.400 -13.685 -14.236 1.00 98.50 97 GLY A C 1
ATOM 770 O O . GLY A 1 97 ? -2.176 -14.395 -13.599 1.00 98.50 97 GLY A O 1
ATOM 771 N N . CYS A 1 98 ? -0.105 -13.565 -13.914 1.00 98.56 98 CYS A N 1
ATOM 772 C CA . CYS A 1 98 ? 0.507 -14.247 -12.771 1.00 98.56 98 CYS A CA 1
ATOM 773 C C . CYS A 1 98 ? -0.095 -13.844 -11.416 1.00 98.56 98 CYS A C 1
ATOM 775 O O . CYS A 1 98 ? 0.040 -14.589 -10.447 1.00 98.56 98 CYS A O 1
ATOM 777 N N . GLY A 1 99 ? -0.781 -12.706 -11.349 1.00 98.56 99 GLY A N 1
ATOM 778 C CA . GLY A 1 99 ? -1.290 -12.125 -10.119 1.00 98.56 99 GLY A CA 1
ATOM 779 C C . GLY A 1 99 ? -0.269 -11.196 -9.482 1.00 98.56 99 GLY A C 1
ATOM 780 O O . GLY A 1 99 ? 0.920 -11.517 -9.427 1.00 98.56 99 GLY A O 1
ATOM 781 N N . LEU A 1 100 ? -0.731 -10.058 -8.970 1.00 98.56 100 LEU A N 1
ATOM 782 C CA . LEU A 1 100 ? 0.148 -9.035 -8.394 1.00 98.56 100 LEU A CA 1
ATOM 783 C C . LEU A 1 100 ? 0.922 -9.534 -7.169 1.00 98.56 100 LEU A C 1
ATOM 785 O O . LEU A 1 100 ? 2.012 -9.038 -6.896 1.00 98.56 100 LEU A O 1
ATOM 789 N N . ASP A 1 101 ? 0.421 -10.555 -6.472 1.00 97.31 101 ASP A N 1
ATOM 790 C CA . ASP A 1 101 ? 1.149 -11.191 -5.371 1.00 97.31 101 ASP A CA 1
ATOM 791 C C . ASP A 1 101 ? 2.468 -11.853 -5.814 1.00 97.31 101 ASP A C 1
ATOM 793 O O . ASP A 1 101 ? 3.372 -12.010 -4.991 1.00 97.31 101 ASP A O 1
ATOM 797 N N . ASN A 1 102 ? 2.590 -12.203 -7.101 1.00 98.25 102 ASN A N 1
ATOM 798 C CA . ASN A 1 102 ? 3.787 -12.777 -7.724 1.00 98.25 102 ASN A CA 1
ATOM 799 C C . ASN A 1 102 ? 4.643 -11.732 -8.463 1.00 98.25 102 ASN A C 1
ATOM 801 O O . ASN A 1 102 ? 5.625 -12.091 -9.118 1.00 98.25 102 ASN A O 1
ATOM 805 N N . VAL A 1 103 ? 4.269 -10.454 -8.391 1.00 98.50 103 VAL A N 1
ATOM 806 C CA . VAL A 1 103 ? 5.003 -9.341 -8.993 1.00 98.50 103 VAL A CA 1
ATOM 807 C C . VAL A 1 103 ? 5.835 -8.661 -7.913 1.00 98.50 103 VAL A C 1
ATOM 809 O O . VAL A 1 103 ? 5.346 -8.374 -6.822 1.00 98.50 103 VAL A O 1
ATOM 812 N N . MET A 1 104 ? 7.104 -8.394 -8.217 1.00 98.00 104 MET A N 1
ATOM 813 C CA . MET A 1 104 ? 7.949 -7.583 -7.346 1.00 98.00 104 MET A CA 1
ATOM 814 C C . MET A 1 104 ? 7.599 -6.121 -7.596 1.00 98.00 104 MET A C 1
ATOM 816 O O . MET A 1 104 ? 7.837 -5.610 -8.689 1.00 98.00 104 MET A O 1
ATOM 820 N N . ILE A 1 105 ? 7.034 -5.458 -6.597 1.00 97.56 105 ILE A N 1
ATOM 821 C CA . ILE A 1 105 ? 6.789 -4.018 -6.619 1.00 97.56 105 ILE A CA 1
ATOM 822 C C . ILE A 1 105 ? 7.970 -3.321 -5.932 1.00 97.56 105 ILE A C 1
ATOM 824 O O . ILE A 1 105 ? 8.659 -3.916 -5.102 1.00 97.56 105 ILE A O 1
ATOM 828 N N . THR A 1 106 ? 8.257 -2.075 -6.302 1.00 97.69 106 THR A N 1
ATOM 829 C CA . THR A 1 106 ? 9.231 -1.242 -5.584 1.00 97.69 106 THR A CA 1
ATOM 830 C C . THR A 1 106 ? 8.991 -1.260 -4.079 1.00 97.69 106 THR A C 1
ATOM 832 O O . THR A 1 106 ? 7.868 -1.041 -3.626 1.00 97.69 106 THR A O 1
ATOM 835 N N . TRP A 1 107 ? 10.063 -1.453 -3.312 1.00 98.12 107 TRP A N 1
ATOM 836 C CA . TRP A 1 107 ? 10.008 -1.448 -1.854 1.00 98.12 107 TRP A CA 1
ATOM 837 C C . TRP A 1 107 ? 9.543 -0.095 -1.300 1.00 98.12 107 TRP A C 1
ATOM 839 O O . TRP A 1 107 ? 10.018 0.957 -1.730 1.00 98.12 107 TRP A O 1
ATOM 849 N N . GLY A 1 108 ? 8.660 -0.137 -0.304 1.00 98.00 108 GLY A N 1
ATOM 850 C CA 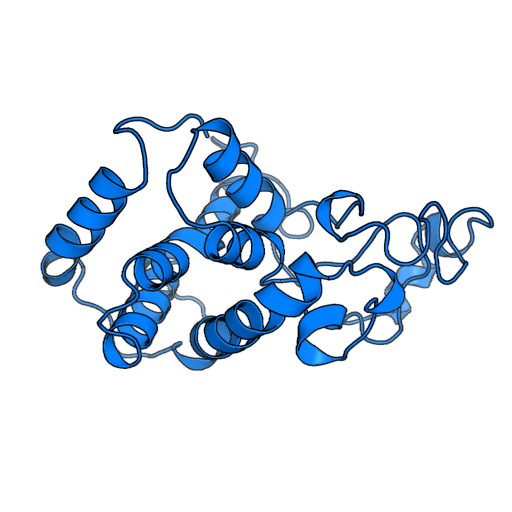. GLY A 1 108 ? 8.142 1.047 0.366 1.00 98.00 108 GLY A CA 1
ATOM 851 C C . GLY A 1 108 ? 7.169 0.708 1.494 1.00 98.00 108 GLY A C 1
ATOM 852 O O . GLY A 1 108 ? 7.056 -0.441 1.925 1.00 98.00 108 GLY A O 1
ATOM 853 N N . HIS A 1 109 ? 6.469 1.734 1.975 1.00 98.38 109 HIS A N 1
ATOM 854 C CA . HIS A 1 109 ? 5.499 1.638 3.062 1.00 98.38 109 HIS A CA 1
ATOM 855 C C . HIS A 1 109 ? 4.349 0.660 2.775 1.00 98.38 109 HIS A C 1
ATOM 857 O O . HIS A 1 109 ? 3.974 -0.059 3.698 1.00 98.38 109 HIS A O 1
ATOM 863 N N . ASP A 1 110 ? 3.851 0.580 1.536 1.00 98.56 110 ASP A N 1
ATOM 864 C CA . ASP A 1 110 ? 2.809 -0.367 1.115 1.00 98.56 110 ASP A CA 1
ATOM 865 C C . ASP A 1 110 ? 3.188 -1.822 1.435 1.00 98.56 110 ASP A C 1
ATOM 867 O O . ASP A 1 110 ? 2.524 -2.504 2.220 1.00 98.56 110 ASP A O 1
ATOM 871 N N . ASP A 1 111 ? 4.291 -2.293 0.843 1.00 97.25 111 ASP A N 1
ATOM 872 C CA . ASP A 1 111 ? 4.750 -3.679 0.963 1.00 97.25 111 ASP A CA 1
ATOM 873 C C . ASP A 1 111 ? 5.180 -3.985 2.403 1.00 97.25 111 ASP A C 1
ATOM 875 O O . ASP A 1 111 ? 4.857 -5.047 2.937 1.00 97.25 111 ASP A O 1
ATOM 879 N N . TYR A 1 112 ? 5.840 -3.038 3.078 1.00 98.38 112 TYR A N 1
ATOM 880 C CA . TYR A 1 112 ? 6.203 -3.203 4.482 1.00 98.38 112 TYR A CA 1
ATOM 881 C C . TYR A 1 112 ? 4.968 -3.339 5.379 1.00 98.38 112 TYR A C 1
ATOM 883 O O . TYR A 1 112 ? 4.891 -4.277 6.172 1.00 98.38 112 TYR A O 1
ATOM 891 N N . MET A 1 113 ? 3.974 -2.456 5.247 1.00 98.56 113 MET A N 1
ATOM 892 C CA . MET A 1 113 ? 2.772 -2.515 6.079 1.00 98.56 113 MET A CA 1
ATOM 893 C C . MET A 1 113 ? 1.924 -3.754 5.762 1.00 98.56 113 MET A C 1
ATOM 895 O O . MET A 1 113 ? 1.380 -4.376 6.679 1.00 98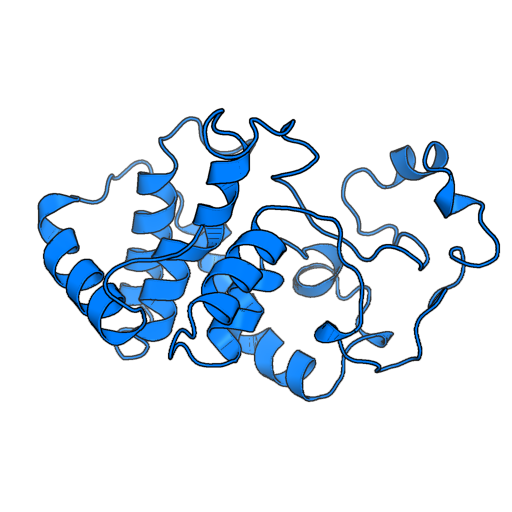.56 113 MET A O 1
ATOM 899 N N . TYR A 1 114 ? 1.869 -4.175 4.494 1.00 98.62 114 TYR A N 1
ATOM 900 C CA . TYR A 1 114 ? 1.280 -5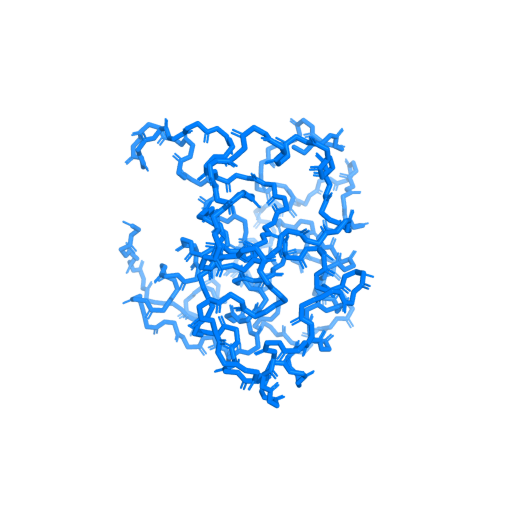.457 4.104 1.00 98.62 114 TYR A CA 1
ATOM 901 C C . TYR A 1 114 ? 1.965 -6.631 4.815 1.00 98.62 114 TYR A C 1
ATOM 903 O O . TYR A 1 114 ? 1.282 -7.489 5.381 1.00 98.62 114 TYR A O 1
ATOM 911 N N . LEU A 1 115 ? 3.303 -6.662 4.834 1.00 98.25 115 LEU A N 1
ATOM 912 C CA . LEU A 1 115 ? 4.066 -7.706 5.520 1.00 98.25 115 LEU A CA 1
ATOM 913 C C . LEU A 1 115 ? 3.834 -7.669 7.031 1.00 98.25 115 LEU A C 1
ATOM 915 O O . LEU A 1 115 ? 3.577 -8.719 7.614 1.00 98.25 115 LEU A O 1
ATOM 919 N N . VAL A 1 116 ? 3.839 -6.489 7.661 1.00 98.56 116 VAL A N 1
ATOM 920 C CA . VAL A 1 116 ? 3.495 -6.337 9.085 1.00 98.56 116 VAL A CA 1
ATOM 921 C C . VAL A 1 116 ? 2.110 -6.921 9.352 1.00 98.56 116 VAL A C 1
ATOM 923 O O . VAL A 1 116 ? 1.950 -7.730 10.267 1.00 98.56 116 VAL A O 1
ATOM 926 N N . ALA A 1 117 ? 1.107 -6.585 8.541 1.00 98.56 117 ALA A N 1
ATOM 927 C CA . ALA A 1 117 ? -0.245 -7.090 8.733 1.00 98.56 117 ALA A CA 1
ATOM 928 C C . ALA A 1 117 ? -0.334 -8.618 8.578 1.00 98.56 117 ALA A C 1
ATOM 930 O O . ALA A 1 117 ? -0.879 -9.309 9.446 1.00 98.56 117 ALA A O 1
ATOM 931 N N . LYS A 1 118 ? 0.258 -9.152 7.506 1.00 98.06 118 LYS A N 1
ATOM 932 C CA . LYS A 1 118 ? 0.261 -10.583 7.182 1.00 98.06 118 LYS A CA 1
ATOM 933 C C . LYS A 1 118 ? 1.015 -11.415 8.218 1.00 98.06 118 LYS A C 1
ATOM 935 O O . LYS A 1 118 ? 0.487 -12.411 8.709 1.00 98.06 118 LYS A O 1
ATOM 940 N N . GLU A 1 119 ? 2.217 -10.994 8.594 1.00 98.31 119 GLU A N 1
ATOM 941 C CA . GLU A 1 119 ? 3.081 -11.717 9.532 1.00 98.31 119 GLU A CA 1
ATOM 942 C C . GLU A 1 119 ? 2.549 -11.688 10.970 1.00 98.31 119 GLU A C 1
ATOM 944 O O . GLU A 1 119 ? 2.746 -12.640 11.727 1.00 98.31 119 GLU A O 1
ATOM 949 N N . ASN A 1 120 ? 1.813 -10.635 11.340 1.00 98.50 120 ASN A N 1
ATOM 950 C CA . ASN A 1 120 ? 1.077 -10.583 12.606 1.00 98.50 120 ASN A CA 1
ATOM 951 C C . ASN A 1 120 ? -0.285 -11.288 12.550 1.00 98.50 120 ASN A C 1
ATOM 953 O O . ASN A 1 120 ? -1.027 -11.242 13.531 1.00 98.50 120 ASN A O 1
ATOM 957 N N . LYS A 1 121 ? -0.597 -11.980 11.445 1.00 98.12 121 LYS A N 1
ATOM 958 C CA . LYS A 1 121 ? -1.812 -12.787 11.273 1.00 98.12 121 LYS A CA 1
ATOM 959 C C . LYS A 1 121 ? -3.084 -11.975 11.517 1.00 98.12 121 LYS A C 1
ATOM 961 O O . LYS A 1 121 ? -3.976 -12.426 12.238 1.00 98.12 121 LYS A O 1
ATOM 966 N N . THR A 1 122 ? -3.148 -10.773 10.943 1.00 98.62 122 THR A N 1
ATOM 967 C CA . THR A 1 122 ? -4.371 -9.965 10.980 1.00 98.62 122 THR A CA 1
ATOM 968 C C . THR A 1 122 ? -5.581 -10.767 10.495 1.00 98.62 122 THR A C 1
ATOM 970 O O . THR A 1 122 ? -5.462 -11.639 9.631 1.00 98.62 122 THR A O 1
ATOM 973 N N . THR A 1 123 ? -6.754 -10.454 11.036 1.00 98.62 123 THR A N 1
ATOM 974 C CA . THR A 1 123 ? -8.040 -10.992 10.570 1.00 98.62 123 THR A CA 1
ATOM 975 C C . THR A 1 123 ? -8.742 -10.058 9.579 1.00 98.62 123 THR A C 1
ATOM 977 O O . THR A 1 123 ? -9.891 -10.308 9.215 1.00 98.62 123 THR A O 1
ATOM 980 N N . LEU A 1 124 ? -8.072 -8.985 9.131 1.00 98.62 124 LEU A N 1
ATOM 981 C CA . LEU A 1 124 ? -8.567 -8.127 8.056 1.00 98.62 124 LEU A CA 1
ATOM 982 C C . LEU A 1 124 ? -8.855 -8.943 6.780 1.00 98.62 124 LEU A C 1
ATOM 984 O O . LEU A 1 124 ? -8.125 -9.889 6.467 1.00 98.62 124 LEU A O 1
ATOM 988 N N . PRO A 1 125 ? -9.896 -8.577 6.010 1.00 98.19 125 PRO A N 1
ATOM 989 C CA . PRO A 1 125 ? -10.236 -9.294 4.791 1.00 98.19 125 PRO A CA 1
ATOM 990 C C . PRO A 1 125 ? -9.159 -9.105 3.707 1.00 98.19 125 PRO A C 1
ATOM 992 O O . PRO A 1 125 ? -8.454 -8.092 3.704 1.00 98.19 125 PRO A O 1
ATOM 995 N N . PRO A 1 126 ? -9.076 -10.011 2.712 1.00 97.62 126 PRO A N 1
ATOM 996 C CA . PRO A 1 126 ? -8.125 -9.891 1.604 1.00 97.62 126 PRO A CA 1
ATOM 997 C C . PRO A 1 126 ? -8.171 -8.541 0.874 1.00 97.62 126 PRO A C 1
ATOM 999 O O . PRO A 1 126 ? -7.130 -8.038 0.463 1.00 97.62 126 PRO A O 1
ATOM 1002 N N . ALA A 1 127 ? -9.350 -7.920 0.767 1.00 98.38 127 ALA A N 1
ATOM 1003 C CA . ALA A 1 127 ? -9.511 -6.598 0.162 1.00 98.38 127 ALA A CA 1
ATOM 1004 C C . ALA A 1 127 ? -8.738 -5.495 0.910 1.00 98.38 127 ALA A C 1
ATOM 1006 O O . ALA A 1 127 ? -8.152 -4.626 0.270 1.00 98.38 127 ALA A O 1
ATOM 1007 N N . ALA A 1 128 ? -8.686 -5.546 2.245 1.00 98.75 128 ALA A N 1
ATOM 1008 C CA . ALA A 1 128 ? -7.916 -4.604 3.057 1.00 98.75 128 ALA A CA 1
ATOM 1009 C C . ALA A 1 128 ? -6.412 -4.746 2.797 1.00 98.75 128 ALA A C 1
ATOM 1011 O O . ALA A 1 128 ? -5.715 -3.760 2.581 1.00 98.75 128 ALA A O 1
ATOM 1012 N N . LEU A 1 129 ? -5.922 -5.989 2.766 1.00 98.69 129 LEU A N 1
ATOM 1013 C CA . LEU A 1 129 ? -4.517 -6.281 2.484 1.00 98.69 129 LEU A CA 1
ATOM 1014 C C . LEU A 1 129 ? -4.126 -5.863 1.064 1.00 98.69 129 LEU A C 1
ATOM 1016 O O . LEU A 1 129 ? -3.039 -5.329 0.867 1.00 98.69 129 LEU A O 1
ATOM 1020 N N . PHE A 1 130 ? -5.025 -6.058 0.096 1.00 98.75 130 PHE A N 1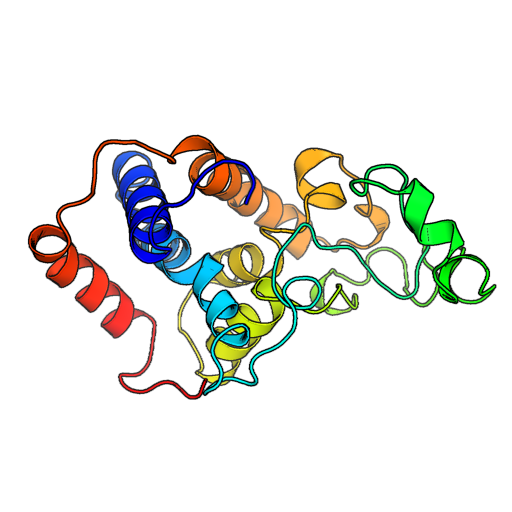
ATOM 1021 C CA . PHE A 1 130 ? -4.838 -5.586 -1.272 1.00 98.75 130 PHE A CA 1
ATOM 1022 C C . PHE A 1 130 ? -4.755 -4.058 -1.336 1.00 98.75 130 PHE A C 1
ATOM 1024 O O . PHE A 1 130 ? -3.890 -3.525 -2.023 1.00 98.75 130 PHE A O 1
ATOM 1031 N N . ILE A 1 131 ? -5.613 -3.345 -0.596 1.00 98.81 131 ILE A N 1
ATOM 1032 C CA . ILE A 1 131 ? -5.533 -1.885 -0.498 1.00 98.81 131 ILE A CA 1
ATOM 1033 C C . ILE A 1 131 ? -4.178 -1.461 0.064 1.00 98.81 131 ILE A C 1
ATOM 1035 O O . ILE A 1 131 ? -3.466 -0.712 -0.592 1.00 98.81 131 ILE A O 1
ATOM 1039 N N . ILE A 1 132 ? -3.802 -1.969 1.240 1.00 98.69 132 ILE A N 1
ATOM 1040 C CA . ILE A 1 132 ? -2.551 -1.589 1.913 1.00 98.69 132 ILE A CA 1
ATOM 1041 C C . ILE A 1 132 ? -1.352 -1.797 0.984 1.00 98.69 132 ILE A C 1
ATOM 1043 O O . ILE A 1 132 ? -0.493 -0.928 0.894 1.00 98.69 132 ILE A O 1
ATOM 1047 N N . ARG A 1 133 ? -1.320 -2.915 0.255 1.00 98.69 133 ARG A N 1
ATOM 1048 C CA . ARG A 1 133 ? -0.192 -3.278 -0.605 1.00 98.69 133 ARG A CA 1
ATOM 1049 C C . ARG A 1 133 ? -0.098 -2.484 -1.915 1.00 98.69 133 ARG A C 1
ATOM 1051 O O . ARG A 1 133 ? 0.978 -2.420 -2.500 1.00 98.69 133 ARG A O 1
ATOM 1058 N N . TYR A 1 134 ? -1.207 -1.937 -2.412 1.00 98.75 134 TYR A N 1
ATOM 1059 C CA . TYR A 1 134 ? -1.262 -1.375 -3.768 1.00 98.75 134 TYR A CA 1
ATOM 1060 C C . TYR A 1 134 ? -1.859 0.040 -3.843 1.00 98.75 134 TYR A C 1
ATOM 1062 O O . TYR A 1 134 ? -2.129 0.516 -4.947 1.00 98.75 134 TYR A O 1
ATOM 1070 N N . HIS A 1 135 ? -2.073 0.723 -2.713 1.00 98.56 135 HIS A N 1
ATOM 1071 C CA . HIS A 1 135 ? -2.629 2.085 -2.682 1.00 98.56 135 HIS A CA 1
ATOM 1072 C C . HIS A 1 135 ? -1.701 3.152 -3.264 1.00 98.56 135 HIS A C 1
ATOM 1074 O O . HIS A 1 135 ? -2.199 4.165 -3.753 1.00 98.56 135 HIS A O 1
ATOM 1080 N N . SER A 1 136 ? -0.396 2.890 -3.305 1.00 98.38 136 SER A N 1
ATOM 1081 C CA . SER A 1 136 ? 0.571 3.730 -4.008 1.00 98.38 136 SER A CA 1
ATOM 1082 C C . SER A 1 136 ? 0.786 3.309 -5.466 1.00 98.38 136 SER A C 1
ATOM 1084 O O . SER A 1 136 ? 1.545 3.963 -6.181 1.00 98.38 136 SER A O 1
ATOM 1086 N N . PHE A 1 137 ? 0.139 2.246 -5.964 1.00 98.38 137 PHE A N 1
ATOM 1087 C CA . PHE A 1 137 ? 0.367 1.733 -7.322 1.00 98.38 137 PHE A CA 1
ATOM 1088 C C . PHE A 1 137 ? -0.435 2.513 -8.385 1.00 98.38 137 PHE A C 1
ATOM 1090 O O . PHE A 1 137 ? -1.225 1.957 -9.159 1.00 98.38 137 PHE A O 1
ATOM 1097 N N . TYR A 1 138 ? -0.216 3.827 -8.450 1.00 97.81 138 TYR A N 1
ATOM 1098 C CA . TYR A 1 138 ? -0.936 4.767 -9.315 1.00 97.81 138 TYR A CA 1
ATOM 1099 C C . TYR A 1 138 ? -0.951 4.404 -10.805 1.00 97.81 138 TYR A C 1
ATOM 1101 O O . TYR A 1 138 ? -2.035 4.477 -11.403 1.00 97.81 138 TYR A O 1
ATOM 1109 N N . PRO A 1 139 ? 0.167 3.965 -11.425 1.00 98.12 139 PRO A N 1
ATOM 1110 C CA . PRO A 1 139 ? 0.153 3.476 -12.804 1.00 98.12 139 PRO A CA 1
ATOM 1111 C C . PRO A 1 139 ? -0.957 2.445 -13.060 1.00 98.12 139 PRO A C 1
ATOM 1113 O O . PRO A 1 139 ? -1.645 2.500 -14.081 1.00 98.12 139 PRO A O 1
ATOM 1116 N N . LEU A 1 140 ? -1.207 1.553 -12.098 1.00 98.06 140 LEU A N 1
ATOM 1117 C CA . LEU A 1 140 ? -2.264 0.556 -12.189 1.00 98.06 140 LEU A CA 1
ATOM 1118 C C . LEU A 1 140 ? -3.652 1.165 -11.960 1.00 98.06 140 LEU A C 1
ATOM 1120 O O . LEU A 1 140 ? -4.506 1.125 -12.850 1.00 98.06 140 LEU A O 1
ATOM 1124 N N . HIS A 1 141 ? -3.917 1.711 -10.770 1.00 96.19 141 HIS A N 1
ATOM 1125 C CA . HIS A 1 141 ? -5.294 2.038 -10.378 1.00 96.19 141 HIS A CA 1
ATOM 1126 C C . HIS A 1 141 ? -5.828 3.353 -10.949 1.00 96.19 141 HIS A C 1
ATOM 1128 O O . HIS A 1 141 ? -7.051 3.511 -11.034 1.00 96.19 141 HIS A O 1
ATOM 1134 N N . ARG A 1 142 ? -4.945 4.257 -11.393 1.00 94.81 142 ARG A N 1
ATOM 1135 C CA . ARG A 1 142 ? -5.314 5.519 -12.046 1.00 94.81 142 ARG A CA 1
ATOM 1136 C C . ARG A 1 142 ? -5.199 5.449 -13.568 1.00 94.81 142 ARG A C 1
ATOM 1138 O O . ARG A 1 142 ? -6.101 5.931 -14.249 1.00 94.81 142 ARG A O 1
ATOM 1145 N N . CYS A 1 143 ? -4.126 4.855 -14.091 1.00 95.50 143 CYS A N 1
ATOM 1146 C CA . CYS A 1 143 ? -3.816 4.888 -15.527 1.00 95.50 143 CYS A CA 1
ATOM 1147 C C . CYS A 1 143 ? -4.171 3.587 -16.269 1.00 95.50 143 CYS A C 1
ATOM 1149 O O . CYS A 1 143 ? -4.269 3.596 -17.494 1.00 95.50 143 CYS A O 1
ATOM 1151 N N . GLY A 1 144 ? -4.410 2.479 -15.558 1.00 96.12 144 GLY A N 1
ATOM 1152 C CA . GLY A 1 144 ? -4.733 1.183 -16.166 1.00 96.12 144 GLY A CA 1
ATOM 1153 C C . GLY A 1 144 ? -3.527 0.443 -16.758 1.00 96.12 144 GLY A C 1
ATOM 1154 O O . GLY A 1 144 ? -3.713 -0.553 -17.468 1.00 96.12 144 GLY A O 1
ATOM 1155 N N . ALA A 1 145 ? -2.306 0.898 -16.465 1.00 97.94 145 ALA A N 1
ATOM 1156 C CA . ALA A 1 145 ? -1.082 0.184 -16.809 1.00 97.94 145 ALA A CA 1
ATOM 1157 C C . ALA A 1 145 ? -0.982 -1.133 -16.023 1.00 97.94 145 ALA A C 1
ATOM 1159 O O . ALA A 1 145 ? -1.681 -1.340 -15.035 1.00 97.94 145 ALA A O 1
ATOM 1160 N N . TYR A 1 146 ? -0.127 -2.053 -16.473 1.00 98.50 146 TYR A N 1
ATOM 1161 C CA . TYR A 1 146 ? 0.165 -3.326 -15.788 1.00 98.50 146 TYR A CA 1
ATOM 1162 C C . TYR A 1 146 ? -1.011 -4.300 -15.577 1.00 98.50 146 TYR A C 1
ATOM 1164 O O . TYR A 1 146 ? -0.841 -5.364 -14.982 1.00 98.50 146 TYR A O 1
ATOM 1172 N N . THR A 1 147 ? -2.190 -4.024 -16.138 1.00 98.25 147 THR A N 1
ATOM 1173 C CA . THR A 1 147 ? -3.372 -4.906 -16.050 1.00 98.25 147 THR A CA 1
ATOM 1174 C C . THR A 1 147 ? -3.164 -6.295 -16.667 1.00 98.25 147 THR A C 1
ATOM 1176 O O . THR A 1 147 ? -3.901 -7.232 -16.351 1.00 98.25 147 THR A O 1
ATOM 1179 N N . HIS A 1 148 ? -2.142 -6.464 -17.515 1.00 98.50 148 HIS A N 1
ATOM 1180 C CA . HIS A 1 148 ? -1.726 -7.763 -18.055 1.00 98.50 148 HIS A CA 1
ATOM 1181 C C . HIS A 1 148 ? -1.073 -8.682 -17.017 1.00 98.50 148 HIS A C 1
ATOM 1183 O O . HIS A 1 148 ? -0.991 -9.880 -17.272 1.00 98.50 148 HIS A O 1
ATOM 1189 N N . LEU A 1 149 ? -0.624 -8.165 -15.871 1.00 98.75 149 LEU A N 1
ATOM 1190 C CA . LEU A 1 149 ? -0.062 -8.968 -14.777 1.00 98.75 149 LEU A CA 1
ATOM 1191 C C . LEU A 1 149 ? -1.136 -9.445 -13.788 1.00 98.75 149 LEU A C 1
ATOM 1193 O O . LEU A 1 149 ? -0.930 -10.430 -13.087 1.00 98.75 149 LEU A O 1
ATOM 1197 N N . MET A 1 150 ? -2.299 -8.792 -13.765 1.00 98.62 150 MET A N 1
ATOM 1198 C CA . MET A 1 150 ? -3.376 -9.086 -12.821 1.00 98.62 150 MET A CA 1
ATOM 1199 C C . MET A 1 150 ? -4.048 -10.442 -13.072 1.00 98.62 150 MET A C 1
ATOM 1201 O O . MET A 1 150 ? -4.372 -10.791 -14.216 1.00 98.62 150 MET A O 1
ATOM 1205 N N . ASN A 1 151 ? -4.361 -11.155 -11.992 1.00 98.50 151 ASN A N 1
ATOM 1206 C CA . ASN A 1 151 ? -5.275 -12.297 -11.997 1.00 98.50 151 ASN A CA 1
ATOM 1207 C C . ASN A 1 151 ? -6.725 -11.846 -11.702 1.00 98.50 151 ASN A C 1
ATOM 1209 O O . ASN A 1 151 ? -7.018 -10.652 -11.640 1.00 98.50 151 ASN A O 1
ATOM 1213 N N . GLU A 1 152 ? -7.660 -12.792 -11.577 1.00 98.06 152 GLU A N 1
ATOM 1214 C CA . GLU A 1 152 ? -9.072 -12.461 -11.330 1.00 98.06 152 GLU A CA 1
ATOM 1215 C C . GLU A 1 152 ? -9.311 -11.835 -9.951 1.00 98.06 152 GLU A C 1
ATOM 1217 O O . GLU A 1 152 ? -10.010 -10.831 -9.840 1.00 98.06 152 GLU A O 1
ATOM 1222 N N . GLN A 1 153 ? -8.651 -12.354 -8.916 1.00 97.44 153 GLN A N 1
ATOM 1223 C CA . GLN A 1 153 ? -8.752 -11.824 -7.557 1.00 97.44 153 GLN A CA 1
ATOM 1224 C C . GLN A 1 153 ? -8.269 -10.367 -7.479 1.00 97.44 153 GLN A C 1
ATOM 1226 O O . GLN A 1 153 ? -8.886 -9.541 -6.804 1.00 97.44 153 GLN A O 1
ATOM 1231 N N . ASP A 1 154 ? -7.202 -10.018 -8.200 1.00 98.31 154 ASP A N 1
ATOM 1232 C CA . ASP A 1 154 ? -6.729 -8.636 -8.289 1.00 98.31 154 ASP A CA 1
ATOM 1233 C C . ASP A 1 154 ? -7.815 -7.734 -8.892 1.00 98.31 154 ASP A C 1
ATOM 1235 O O . ASP A 1 154 ? -8.104 -6.658 -8.367 1.00 98.31 154 ASP A O 1
ATOM 1239 N N . ARG A 1 155 ? -8.466 -8.181 -9.978 1.00 97.56 155 ARG A N 1
ATOM 1240 C CA . ARG A 1 155 ? -9.534 -7.424 -10.658 1.00 97.56 155 ARG A CA 1
ATOM 1241 C C . ARG A 1 155 ? -10.734 -7.194 -9.750 1.00 97.56 155 ARG A C 1
ATOM 1243 O O . ARG A 1 155 ? -11.282 -6.091 -9.748 1.00 97.56 155 ARG A O 1
ATOM 1250 N N . GLU A 1 156 ? -11.111 -8.189 -8.956 1.00 97.31 156 GLU A N 1
ATOM 1251 C CA . GLU A 1 156 ? -12.184 -8.059 -7.971 1.00 97.31 156 GLU A CA 1
ATOM 1252 C C . GLU A 1 156 ? -11.842 -7.039 -6.877 1.00 97.31 156 GLU A C 1
ATOM 1254 O O . GLU A 1 156 ? -12.698 -6.232 -6.501 1.00 97.31 156 GLU A O 1
ATOM 1259 N N . ASN A 1 157 ? -10.595 -7.028 -6.394 1.00 98.12 157 ASN A N 1
ATOM 1260 C CA . ASN A 1 157 ? -10.154 -6.112 -5.340 1.00 98.12 157 ASN A CA 1
ATOM 1261 C C . ASN A 1 157 ? -9.920 -4.675 -5.828 1.00 98.12 157 ASN A C 1
ATOM 1263 O O . ASN A 1 157 ? -10.033 -3.736 -5.035 1.00 98.12 157 ASN A O 1
ATOM 1267 N N . MET A 1 158 ? -9.702 -4.459 -7.130 1.00 97.75 158 MET A N 1
ATOM 1268 C CA . MET A 1 158 ? -9.561 -3.111 -7.700 1.00 97.75 158 MET A CA 1
ATOM 1269 C C . MET A 1 158 ? -10.745 -2.192 -7.401 1.00 97.75 158 MET A C 1
ATOM 1271 O O . MET A 1 158 ? -10.565 -0.975 -7.332 1.00 97.75 158 MET A O 1
ATOM 1275 N N . LYS A 1 159 ? -11.958 -2.735 -7.228 1.00 96.69 159 LYS A N 1
ATOM 1276 C CA . LYS A 1 159 ? -13.127 -1.920 -6.859 1.00 96.69 159 LYS A CA 1
ATOM 1277 C C . LYS A 1 159 ? -12.918 -1.233 -5.505 1.00 96.69 159 LYS A C 1
ATOM 1279 O O . LYS A 1 159 ? -13.201 -0.046 -5.380 1.00 96.69 159 LYS A O 1
ATOM 1284 N N . TRP A 1 160 ? -12.358 -1.956 -4.536 1.00 98.12 160 TRP A N 1
ATOM 1285 C CA . TRP A 1 160 ? -12.097 -1.463 -3.188 1.00 98.12 160 TRP A CA 1
ATOM 1286 C C . TRP A 1 160 ? -10.911 -0.508 -3.169 1.00 98.12 160 TRP A C 1
ATOM 1288 O O . TRP A 1 160 ? -11.005 0.555 -2.565 1.00 98.12 160 TRP A O 1
ATOM 1298 N N . LEU A 1 161 ? -9.856 -0.814 -3.928 1.00 98.19 161 LEU A N 1
ATOM 1299 C CA . LEU A 1 161 ? -8.718 0.088 -4.105 1.00 98.19 161 LEU A CA 1
ATOM 1300 C C . LEU A 1 161 ? -9.136 1.448 -4.680 1.00 98.19 161 LEU A C 1
ATOM 1302 O O . LEU A 1 161 ? -8.746 2.495 -4.170 1.00 98.19 161 LEU A O 1
ATOM 1306 N N . LYS A 1 162 ? -9.994 1.449 -5.706 1.00 96.75 162 LYS A N 1
ATOM 1307 C CA . LYS A 1 162 ? -10.526 2.684 -6.302 1.00 96.75 162 LYS A CA 1
ATOM 1308 C C . LYS A 1 162 ? -11.453 3.457 -5.366 1.00 96.75 162 LYS A C 1
ATOM 1310 O O . LYS A 1 162 ? -11.541 4.674 -5.494 1.00 96.75 162 LYS A O 1
ATOM 1315 N N . ILE A 1 163 ? -12.178 2.776 -4.477 1.00 97.25 163 ILE A N 1
ATOM 1316 C CA . ILE A 1 163 ? -12.971 3.435 -3.430 1.00 97.25 163 ILE A CA 1
ATOM 1317 C C . ILE A 1 163 ? -12.021 4.103 -2.437 1.00 97.25 163 ILE A C 1
ATOM 1319 O O . ILE A 1 163 ? -12.116 5.311 -2.240 1.00 97.25 163 ILE A O 1
ATOM 1323 N N . PHE A 1 164 ? -11.076 3.338 -1.892 1.00 98.31 164 PHE A N 1
ATOM 1324 C CA . PHE A 1 164 ? -10.102 3.797 -0.910 1.00 98.31 164 PHE A CA 1
ATOM 1325 C C . PHE A 1 164 ? -9.299 5.014 -1.390 1.00 98.31 164 PHE A C 1
ATOM 1327 O O . PHE A 1 164 ? -9.235 6.016 -0.685 1.00 98.31 164 PHE A O 1
ATOM 1334 N N . ASN A 1 165 ? -8.756 4.965 -2.612 1.00 96.31 165 ASN A N 1
ATOM 1335 C CA . ASN A 1 165 ? -7.880 6.012 -3.145 1.00 96.31 165 ASN A CA 1
ATOM 1336 C C . ASN A 1 165 ? -8.550 7.399 -3.213 1.00 96.31 165 ASN A C 1
ATOM 1338 O O . ASN A 1 165 ? -7.871 8.417 -3.113 1.00 96.31 165 ASN A O 1
ATOM 1342 N N . LYS A 1 166 ? -9.886 7.464 -3.333 1.00 95.38 166 LYS A N 1
ATOM 1343 C CA . LYS A 1 166 ? -10.612 8.742 -3.258 1.00 95.38 166 LYS A CA 1
ATOM 1344 C C . LYS A 1 166 ? -10.468 9.389 -1.884 1.00 95.38 166 LYS A C 1
ATOM 1346 O O . LYS A 1 166 ? -10.376 10.608 -1.805 1.00 95.38 166 LYS A O 1
ATOM 1351 N N . TYR A 1 167 ? -10.484 8.590 -0.823 1.00 95.88 167 TYR A N 1
ATOM 1352 C CA . TYR A 1 167 ? -10.370 9.093 0.540 1.00 95.88 167 TYR A CA 1
ATOM 1353 C C . TYR A 1 167 ? -8.934 9.492 0.833 1.00 95.88 167 TYR A C 1
ATOM 1355 O O . TYR A 1 167 ? -8.717 10.649 1.149 1.00 95.88 167 TYR A O 1
ATOM 1363 N N . ASP A 1 168 ? -7.970 8.609 0.582 1.00 93.44 168 ASP A N 1
ATOM 1364 C CA . ASP A 1 168 ? -6.540 8.901 0.758 1.00 93.44 168 ASP A CA 1
ATOM 1365 C C . ASP A 1 168 ? -6.111 10.226 0.082 1.00 93.44 168 ASP A C 1
ATOM 1367 O O . ASP A 1 168 ? -5.466 11.085 0.683 1.00 93.44 168 ASP A O 1
ATOM 1371 N N . LEU A 1 169 ? -6.577 10.482 -1.145 1.00 87.50 169 LEU A N 1
ATOM 1372 C CA . LEU A 1 169 ? -6.270 11.734 -1.840 1.00 87.50 169 LEU A CA 1
ATOM 1373 C C . LEU A 1 169 ? -7.071 12.947 -1.358 1.00 87.50 169 LEU A C 1
ATOM 1375 O O . LEU A 1 169 ? -6.519 14.043 -1.249 1.00 87.50 169 LEU A O 1
ATOM 1379 N N . TYR A 1 170 ? -8.383 12.793 -1.161 1.00 85.75 170 TYR A N 1
ATOM 1380 C CA . TYR A 1 170 ? -9.305 13.931 -1.082 1.00 85.75 170 TYR A CA 1
ATOM 1381 C C . TYR A 1 170 ? -9.912 14.166 0.306 1.00 85.75 170 TYR A C 1
ATOM 1383 O O . TYR A 1 170 ? -10.661 15.129 0.468 1.00 85.75 170 TYR A O 1
ATOM 1391 N N . SER A 1 171 ? -9.598 13.348 1.317 1.00 83.62 171 SER A N 1
ATOM 1392 C CA . SER A 1 171 ? -10.006 13.615 2.706 1.00 83.62 171 SER A CA 1
ATOM 1393 C C . SER A 1 171 ? -9.101 14.615 3.424 1.00 83.62 171 SER A C 1
ATOM 1395 O O . SER A 1 171 ? -9.438 15.042 4.530 1.00 83.62 171 SER A O 1
ATOM 1397 N N . LYS A 1 172 ? -7.981 15.002 2.800 1.00 80.31 172 LYS A N 1
ATOM 1398 C CA . LYS A 1 172 ? -7.035 16.003 3.305 1.00 80.31 172 LYS A CA 1
ATOM 1399 C C . LYS A 1 172 ? -7.766 17.306 3.629 1.00 80.31 172 LYS A C 1
ATOM 1401 O O . LYS A 1 172 ? -8.300 17.978 2.744 1.00 80.31 172 LYS A O 1
ATOM 1406 N N . SER A 1 173 ? -7.808 17.661 4.908 1.00 78.69 173 SER A N 1
ATOM 1407 C CA . SER A 1 173 ? -8.606 18.777 5.416 1.00 78.69 173 SER A CA 1
ATOM 1408 C C . SER A 1 173 ? -7.822 19.616 6.415 1.00 78.69 173 SER A C 1
ATOM 1410 O O . SER A 1 173 ? -7.028 19.105 7.188 1.00 78.69 173 SER A O 1
ATOM 1412 N N . LYS A 1 174 ? -8.109 20.922 6.470 1.00 76.50 174 LYS A N 1
ATOM 1413 C CA . LYS A 1 174 ? -7.598 21.792 7.548 1.00 76.50 174 LYS A CA 1
ATOM 1414 C C . LYS A 1 174 ? -8.338 21.582 8.875 1.00 76.50 174 LYS A C 1
ATOM 1416 O O . LYS A 1 174 ? -7.918 22.103 9.907 1.00 76.50 174 LYS A O 1
ATOM 1421 N N . VAL A 1 175 ? -9.481 20.894 8.844 1.00 82.06 175 VAL A N 1
ATOM 1422 C CA . VAL A 1 175 ? -10.256 20.550 10.040 1.00 82.06 175 VAL A CA 1
ATOM 1423 C C . VAL A 1 175 ? -9.655 19.285 10.641 1.00 82.06 175 VAL A C 1
ATOM 1425 O O . VAL A 1 175 ? -9.688 18.226 10.018 1.00 82.06 175 VAL A O 1
ATOM 1428 N N . ARG A 1 176 ? -9.107 19.407 11.851 1.00 86.25 176 ARG A N 1
ATOM 1429 C CA . ARG A 1 176 ? -8.475 18.292 12.564 1.00 86.25 176 ARG A CA 1
ATOM 1430 C C . ARG A 1 176 ? -9.501 17.357 13.177 1.00 86.25 176 ARG A C 1
ATOM 1432 O O . ARG A 1 176 ? -10.557 17.801 13.635 1.00 86.25 176 ARG A O 1
ATOM 1439 N N . VAL A 1 177 ? -9.150 16.078 13.227 1.00 91.38 177 VAL A N 1
ATOM 1440 C CA . VAL A 1 177 ? -9.954 15.068 13.917 1.00 91.38 177 VAL A CA 1
ATOM 1441 C C . VAL A 1 177 ? -9.615 15.114 15.404 1.00 91.38 177 VAL A C 1
ATOM 1443 O O . VAL A 1 177 ? -8.449 15.137 15.793 1.00 91.38 177 VAL A O 1
ATOM 1446 N N . ASN A 1 178 ? -10.632 15.124 16.265 1.00 94.12 178 ASN A N 1
ATOM 1447 C CA . ASN A 1 178 ? -10.407 15.043 17.703 1.00 94.12 178 ASN A CA 1
ATOM 1448 C C . ASN A 1 178 ? -9.978 13.619 18.087 1.00 94.12 178 ASN A C 1
ATOM 1450 O O . ASN A 1 178 ? -10.810 12.722 18.220 1.00 94.12 178 ASN A O 1
ATOM 1454 N N . VAL A 1 179 ? -8.672 13.426 18.278 1.00 94.12 179 VAL A N 1
ATOM 1455 C CA . VAL A 1 179 ? -8.068 12.118 18.567 1.00 94.12 179 VAL A CA 1
ATOM 1456 C C . VAL A 1 179 ? -8.720 11.436 19.770 1.00 94.12 179 VAL A C 1
ATOM 1458 O O . VAL A 1 179 ? -9.055 10.259 19.686 1.00 94.12 179 VAL A O 1
ATOM 1461 N N . GLU A 1 180 ? -8.941 12.149 20.877 1.00 95.69 180 GLU A N 1
ATOM 1462 C CA . GLU A 1 180 ? -9.476 11.544 22.107 1.00 95.69 180 GLU A CA 1
ATOM 1463 C C . GLU A 1 180 ? -10.928 11.073 21.950 1.00 95.69 180 GLU A C 1
ATOM 1465 O O . GLU A 1 180 ? -11.334 10.102 22.586 1.00 95.69 180 GLU A O 1
ATOM 1470 N N . GLU A 1 181 ? -11.697 11.711 21.066 1.00 97.12 181 GLU A N 1
ATOM 1471 C CA . GLU A 1 181 ? -13.081 11.332 20.777 1.00 97.12 181 GLU A CA 1
ATOM 1472 C C . GLU A 1 181 ? -13.162 10.043 19.950 1.00 97.12 181 GLU A C 1
ATOM 1474 O O . GLU A 1 181 ? -13.974 9.162 20.234 1.00 97.12 181 GLU A O 1
ATOM 1479 N N . VAL A 1 182 ? -12.295 9.903 18.944 1.00 97.69 182 VAL A N 1
ATOM 1480 C CA . VAL A 1 182 ? -12.337 8.765 18.010 1.00 97.69 182 VAL A CA 1
ATOM 1481 C C . VAL A 1 182 ? -11.490 7.578 18.463 1.00 97.69 182 VAL A C 1
ATOM 1483 O O . VAL A 1 182 ? -11.711 6.447 18.028 1.00 97.69 182 VAL A O 1
ATOM 1486 N N . LYS A 1 183 ? -10.532 7.795 19.366 1.00 97.50 183 LYS A N 1
ATOM 1487 C CA . LYS A 1 183 ? -9.609 6.764 19.848 1.00 97.50 183 LYS A CA 1
ATOM 1488 C C . LYS A 1 183 ? -10.305 5.513 20.394 1.00 97.50 183 LYS A C 1
ATOM 1490 O O . LYS A 1 183 ? -9.888 4.433 19.983 1.00 97.50 183 LYS A O 1
ATOM 1495 N N . PRO A 1 184 ? -11.354 5.580 21.244 1.00 98.56 184 PRO A N 1
ATOM 1496 C CA . PRO A 1 184 ? -12.026 4.369 21.725 1.00 98.56 184 PRO A CA 1
ATOM 1497 C C . PRO A 1 184 ? -12.577 3.503 20.586 1.00 98.56 184 PRO A C 1
ATOM 1499 O O . PRO A 1 184 ? -12.472 2.279 20.630 1.00 98.56 184 PRO A O 1
ATOM 1502 N N . TYR A 1 185 ? -13.107 4.140 19.538 1.00 98.69 185 TYR A N 1
ATOM 1503 C CA . TYR A 1 185 ? -13.616 3.446 18.361 1.00 98.69 185 TYR A CA 1
ATOM 1504 C C . TYR A 1 185 ? -12.496 2.710 17.619 1.00 98.69 185 TYR A C 1
ATOM 1506 O O . TYR A 1 185 ? -12.567 1.494 17.441 1.00 98.69 185 TYR A O 1
ATOM 1514 N N . TYR A 1 186 ? -11.421 3.408 17.253 1.00 98.50 186 TYR A N 1
ATOM 1515 C CA . TYR A 1 186 ? -10.321 2.796 16.507 1.00 98.50 186 TYR A CA 1
ATOM 1516 C C . TYR A 1 186 ? -9.536 1.762 17.313 1.00 98.50 186 TYR A C 1
ATOM 1518 O O . TYR A 1 186 ? -9.123 0.749 16.753 1.00 98.50 186 TYR A O 1
ATOM 1526 N N . MET A 1 187 ? -9.396 1.950 18.627 1.00 98.31 187 MET A N 1
ATOM 1527 C CA . MET A 1 187 ? -8.828 0.928 19.508 1.00 98.31 187 MET A CA 1
ATOM 1528 C C . MET A 1 187 ? -9.653 -0.362 19.472 1.00 98.31 187 MET A C 1
ATOM 1530 O O . MET A 1 187 ? -9.070 -1.436 19.356 1.00 98.31 187 MET A O 1
ATOM 1534 N N . SER A 1 188 ? -10.990 -0.274 19.462 1.00 98.62 188 SER A N 1
ATOM 1535 C CA . SER A 1 188 ? -11.844 -1.466 19.341 1.00 98.62 188 SER A CA 1
ATOM 1536 C C . SER A 1 188 ? -11.659 -2.203 18.006 1.00 98.62 188 SER A C 1
ATOM 1538 O O . SER A 1 188 ? -11.688 -3.433 17.967 1.00 98.62 188 SER A O 1
ATOM 1540 N N . LEU A 1 189 ? -11.402 -1.476 16.910 1.00 98.75 189 LEU A N 1
ATOM 1541 C CA . LEU A 1 189 ? -11.098 -2.085 15.612 1.00 98.75 189 LEU A CA 1
ATOM 1542 C C . LEU A 1 189 ? -9.718 -2.744 15.607 1.00 98.75 189 LEU A C 1
ATOM 1544 O O . LEU A 1 189 ? -9.571 -3.850 15.093 1.00 98.75 189 LEU A O 1
ATOM 1548 N N . ILE A 1 190 ? -8.715 -2.093 16.200 1.00 98.56 190 ILE A N 1
ATOM 1549 C CA . ILE A 1 190 ? -7.371 -2.663 16.348 1.00 98.56 190 ILE A CA 1
ATOM 1550 C C . ILE A 1 190 ? -7.452 -3.971 17.144 1.00 98.56 190 ILE A C 1
ATOM 1552 O O . ILE A 1 190 ? -6.929 -4.983 16.691 1.00 98.56 190 ILE A O 1
ATOM 1556 N N . GLU A 1 191 ? -8.167 -3.987 18.271 1.00 98.38 191 GLU A N 1
ATOM 1557 C CA . GLU A 1 191 ? -8.374 -5.192 19.088 1.00 98.38 191 GLU A CA 1
ATOM 1558 C C . GLU A 1 191 ? -9.132 -6.301 18.341 1.00 98.38 191 GLU A C 1
ATOM 1560 O O . GLU A 1 191 ? -8.846 -7.483 18.532 1.00 98.38 191 GLU A O 1
ATOM 1565 N N . LYS A 1 192 ? -10.080 -5.935 17.469 1.00 98.56 192 LYS A N 1
ATOM 1566 C CA . LYS A 1 192 ? -10.821 -6.882 16.625 1.00 98.56 192 LYS A CA 1
ATOM 1567 C C . LYS A 1 192 ? -9.935 -7.531 15.557 1.00 98.56 192 LYS A C 1
ATOM 1569 O O . LYS A 1 192 ? -10.090 -8.723 15.281 1.00 98.56 192 LYS A O 1
ATOM 1574 N N . TYR A 1 193 ? -9.058 -6.749 14.926 1.00 98.69 193 TYR A N 1
ATOM 1575 C CA . TYR A 1 193 ? -8.364 -7.146 13.697 1.00 98.69 193 TYR A CA 1
ATOM 1576 C C . TYR A 1 193 ? -6.894 -7.542 13.874 1.00 98.69 193 TYR A C 1
ATOM 1578 O O . TYR A 1 193 ? -6.302 -8.139 12.967 1.00 98.69 193 TYR A O 1
ATOM 1586 N N . PHE A 1 194 ? -6.293 -7.230 15.019 1.00 98.62 194 PHE A N 1
ATOM 1587 C CA . PHE A 1 194 ? -4.878 -7.443 15.292 1.00 98.62 194 PHE A CA 1
ATOM 1588 C C . PHE A 1 194 ? -4.642 -8.004 16.699 1.00 98.62 194 PHE A C 1
ATOM 1590 O O . PHE A 1 194 ? -5.408 -7.731 17.624 1.00 98.62 194 PHE A O 1
ATOM 1597 N N . PRO A 1 195 ? -3.553 -8.765 16.911 1.00 97.88 195 PRO A N 1
ATOM 1598 C CA . PRO A 1 195 ? -3.136 -9.117 18.259 1.00 97.88 195 PRO A CA 1
ATOM 1599 C C . PRO A 1 195 ? -2.647 -7.875 19.020 1.00 97.88 195 PRO A C 1
ATOM 1601 O O . PRO A 1 195 ? -2.129 -6.925 18.437 1.00 97.88 195 PRO A O 1
ATOM 1604 N N . ALA A 1 196 ? -2.731 -7.917 20.353 1.00 96.19 196 ALA A N 1
ATOM 1605 C CA . ALA A 1 196 ? -2.409 -6.779 21.223 1.00 96.19 196 ALA A CA 1
ATOM 1606 C C . ALA A 1 196 ? -0.960 -6.258 21.107 1.00 96.19 196 ALA A C 1
ATOM 1608 O O . ALA A 1 196 ? -0.670 -5.131 21.503 1.00 96.19 196 ALA A O 1
ATOM 1609 N N . LYS A 1 197 ? -0.030 -7.083 20.614 1.00 96.81 197 LYS A N 1
ATOM 1610 C CA . LYS A 1 197 ? 1.360 -6.697 20.350 1.00 96.81 197 LYS A CA 1
ATOM 1611 C C . LYS A 1 197 ? 1.733 -7.123 18.942 1.00 96.81 197 LYS A C 1
ATOM 1613 O O . LYS A 1 197 ? 1.555 -8.288 18.595 1.00 96.81 197 LYS A O 1
ATOM 1618 N N . LEU A 1 198 ? 2.287 -6.183 18.184 1.00 97.25 198 LEU A N 1
ATOM 1619 C CA . LEU A 1 198 ? 2.738 -6.403 16.818 1.00 97.25 198 LEU A CA 1
ATOM 1620 C C . LEU A 1 198 ? 4.258 -6.494 16.755 1.00 97.25 198 LEU A C 1
ATOM 1622 O O . LEU A 1 198 ? 4.970 -5.759 17.444 1.00 97.25 198 LEU A O 1
ATOM 1626 N N . ARG A 1 199 ? 4.740 -7.385 15.894 1.00 96.31 199 ARG A N 1
ATOM 1627 C CA . ARG A 1 199 ? 6.104 -7.363 15.383 1.00 96.31 199 ARG A CA 1
ATOM 1628 C C . ARG A 1 199 ? 6.136 -6.425 14.184 1.00 96.31 199 ARG A C 1
ATOM 1630 O O . ARG A 1 199 ? 5.493 -6.716 13.178 1.00 96.31 199 ARG A O 1
ATOM 1637 N N . TRP A 1 200 ? 6.858 -5.328 14.333 1.00 95.25 200 TRP A N 1
ATOM 1638 C CA . TRP A 1 200 ? 7.148 -4.390 13.260 1.00 95.25 200 TRP A CA 1
ATOM 1639 C C . TRP A 1 200 ? 8.476 -4.774 12.621 1.00 95.25 200 TRP A C 1
ATOM 1641 O O . TRP A 1 200 ? 9.414 -5.071 13.399 1.00 95.25 200 TRP A O 1
#

Foldseek 3Di:
DVPDPDDPQQLLQLLLVVCCVVPVPPLLLSLLSNQLQVLLCCCPVVNPVDDCVQADAAKDFFQAADDPPHVPSVVCVPPPQCPPPQHVHLQRVHDFQQACVPTHMRHYSLVSSLCQLVVQPWPRDPLSSLLSNCLSNCCCLPVVRPVRNHHPVNVVSSVVSNVSNCSSPPSDDPDGDPCVVCVVVSVVSCVVTGDPDTDD